Protein AF-0000000072268703 (afdb_homodimer)

Organism: Cereibacter sphaeroides (strain ATCC 17023 / DSM 158 / JCM 6121 / CCUG 31486 / LMG 2827 / NBRC 12203 / NCIMB 8253 / ATH 2.4.1.) (NCBI:txid272943)

Nearest PDB structures (foldseek):
  3l4g-assembly1_C  TM=5.797E-01  e=1.994E+00  Homo sapiens
  3urh-assembly1_A  TM=3.020E-01  e=1.133E+00  Sinorhizobium meliloti 1021
  7vww-assembly3_E  TM=4.460E-01  e=9.007E+00  Dioscoreophyllum cumminsii
  5ja8-assembly2_C  TM=3.465E-01  e=6.579E+00  Vibrio cholerae O1 biovar El Tor str. N16961
  1dxl-assembly2_D  TM=2.538E-01  e=2.261E+00  Pisum sativum

InterPro domains:
  IPR036648 Nitrile hydratase alpha /Thiocyanate hydrolase gamma superfamily [SSF56209] (48-107)

Sequence (262 aa):
MRLNLPQVLAPLARRLPAGPRPVREGDDADAFDLVRTETRLKNRAQVERYLPDILGRALARIWIDPIFRDRFAADPVATLAAYDVFLPETITIAFEIEGHARPRLVVYEQKGPLRPKQRMLYLQLVMKAGKMRLNLPQVLAPLARRLPAGPRPVREGDDADAFDLVRTETRLKNRAQVERYLPDILGRALARIWIDPIFRDRFAADPVATLAAYDVFLPETITIAFEIEGHARPRLVVYEQKGPLRPKQRMLYLQLVMKAGK

Solvent-accessible surface area (backbone atoms only — not comparable to full-atom values): 15444 Å² total; per-residue (Å²): 133,82,78,75,71,75,79,74,75,70,74,74,73,71,73,68,71,76,64,76,71,76,77,70,78,67,99,65,67,57,52,70,45,56,50,96,57,81,39,77,35,76,46,69,67,48,40,69,68,50,41,59,63,36,50,49,36,47,50,26,44,36,71,33,20,66,69,58,31,53,48,34,60,75,35,40,62,62,44,35,41,76,52,37,35,38,70,37,90,40,54,47,58,44,72,41,65,62,86,90,46,71,56,33,40,38,32,31,38,28,92,41,94,88,43,72,76,38,79,58,34,34,42,30,69,41,83,44,73,47,110,135,83,80,74,72,79,78,75,76,70,76,75,75,72,74,70,73,77,68,76,72,74,77,66,75,60,97,66,61,56,52,70,44,58,51,94,55,81,38,75,34,76,47,70,70,48,40,70,67,49,42,59,64,35,50,48,38,47,51,24,44,37,71,32,20,65,67,57,31,53,48,35,61,74,36,39,63,63,44,37,42,76,52,38,35,40,69,36,92,41,52,49,58,45,72,43,66,62,85,92,46,70,56,31,38,37,34,31,38,29,92,41,94,89,44,71,77,37,77,58,34,33,41,31,69,41,82,45,71,47,111

pLDDT: mean 81.34, std 24.26, range [30.25, 98.69]

Structure (mmCIF, N/CA/C/O backbone):
data_AF-0000000072268703-model_v1
#
loop_
_entity.id
_entity.type
_entity.pdbx_description
1 polymer 'Uncharacterized protein'
#
loop_
_atom_site.group_PDB
_atom_site.id
_atom_site.type_symbol
_atom_site.label_atom_id
_atom_site.label_alt_id
_atom_site.label_comp_id
_atom_site.label_asym_id
_atom_site.label_entity_id
_atom_site.label_seq_id
_atom_site.pdbx_PDB_ins_code
_atom_site.Cartn_x
_atom_site.Cartn_y
_atom_site.Cartn_z
_atom_site.occupancy
_atom_site.B_iso_or_equiv
_atom_site.auth_seq_id
_atom_site.auth_comp_id
_atom_site.auth_asym_id
_atom_site.auth_atom_id
_atom_site.pdbx_PDB_model_num
ATOM 1 N N . MET A 1 1 ? 50.531 42.156 26.375 1 31.83 1 MET A N 1
ATOM 2 C CA . MET A 1 1 ? 50.219 42.406 24.969 1 31.83 1 MET A CA 1
ATOM 3 C C . MET A 1 1 ? 49.188 41.406 24.453 1 31.83 1 MET A C 1
ATOM 5 O O . MET A 1 1 ? 49.438 40.188 24.438 1 31.83 1 MET A O 1
ATOM 9 N N . ARG A 1 2 ? 47.938 41.688 24.797 1 41.38 2 ARG A N 1
ATOM 10 C CA . ARG A 1 2 ? 46.719 40.969 24.516 1 41.38 2 ARG A CA 1
ATOM 11 C C . ARG A 1 2 ? 46.531 40.75 23.016 1 41.38 2 ARG A C 1
ATOM 13 O O . ARG A 1 2 ? 46.438 41.719 22.266 1 41.38 2 ARG A O 1
ATOM 20 N N . LEU A 1 3 ? 47.062 39.625 22.484 1 35.31 3 LEU A N 1
ATOM 21 C CA . LEU A 1 3 ? 46.938 39.25 21.078 1 35.31 3 LEU A CA 1
ATOM 22 C C . LEU A 1 3 ? 45.5 39.188 20.672 1 35.31 3 LEU A C 1
ATOM 24 O O . LEU A 1 3 ? 44.719 38.438 21.266 1 35.31 3 LEU A O 1
ATOM 28 N N . ASN A 1 4 ? 44.969 40.312 20.234 1 33.94 4 ASN A N 1
ATOM 29 C CA . ASN A 1 4 ? 43.656 40.406 19.578 1 33.94 4 ASN A CA 1
ATOM 30 C C . ASN A 1 4 ? 43.562 39.469 18.391 1 33.94 4 ASN A C 1
ATOM 32 O O . ASN A 1 4 ? 44.219 39.656 17.375 1 33.94 4 ASN A O 1
ATOM 36 N N . LEU A 1 5 ? 43.438 38.219 18.656 1 38.44 5 LEU A N 1
ATOM 37 C CA . LEU A 1 5 ? 43.281 37.281 17.531 1 38.44 5 LEU A CA 1
ATOM 38 C C . LEU A 1 5 ? 42.094 37.688 16.672 1 38.44 5 LEU A C 1
ATOM 40 O O . LEU A 1 5 ? 40.969 37.906 17.172 1 38.44 5 LEU A O 1
ATOM 44 N N . PRO A 1 6 ? 42.438 38.344 15.5 1 36.47 6 PRO A N 1
ATOM 45 C CA . PRO A 1 6 ? 41.344 38.719 14.602 1 36.47 6 PRO A CA 1
ATOM 46 C C . PRO A 1 6 ? 40.406 37.594 14.289 1 36.47 6 PRO A C 1
ATOM 48 O O . PRO A 1 6 ? 40.812 36.406 14.281 1 36.47 6 PRO A O 1
ATOM 51 N N . GLN A 1 7 ? 39.125 37.688 14.789 1 39.47 7 GLN A N 1
ATOM 52 C CA . GLN A 1 7 ? 38.031 36.812 14.469 1 39.47 7 GLN A CA 1
ATOM 53 C C . GLN A 1 7 ? 37.875 36.625 12.953 1 39.47 7 GLN A C 1
ATOM 55 O O . GLN A 1 7 ? 37.594 37.594 12.242 1 39.47 7 GLN A O 1
ATOM 60 N N . VAL A 1 8 ? 38.812 35.906 12.336 1 35.75 8 VAL A N 1
ATOM 61 C CA . VAL A 1 8 ? 38.656 35.594 10.914 1 35.75 8 VAL A CA 1
ATOM 62 C C . VAL A 1 8 ? 37.25 35.156 10.625 1 35.75 8 VAL A C 1
ATOM 64 O O . VAL A 1 8 ? 36.781 34.156 11.18 1 35.75 8 VAL A O 1
ATOM 67 N N . LEU A 1 9 ? 36.375 36.125 10.273 1 35.69 9 LEU A N 1
ATOM 68 C CA . LEU A 1 9 ? 35 35.875 9.773 1 35.69 9 LEU A CA 1
ATOM 69 C C . LEU A 1 9 ? 35.031 34.812 8.695 1 35.69 9 LEU A C 1
ATOM 71 O O . LEU A 1 9 ? 35.688 34.938 7.664 1 35.69 9 LEU A O 1
ATOM 75 N N . ALA A 1 10 ? 35 33.562 9.102 1 37.41 10 ALA A N 1
ATOM 76 C CA . ALA A 1 10 ? 34.844 32.469 8.148 1 37.41 10 ALA A CA 1
ATOM 77 C C . ALA A 1 10 ? 33.75 32.812 7.113 1 37.41 10 ALA A C 1
ATOM 79 O O . ALA A 1 10 ? 32.688 33.312 7.461 1 37.41 10 ALA A O 1
ATOM 80 N N . PRO A 1 11 ? 34.25 33.125 5.855 1 33.81 11 PRO A N 1
ATOM 81 C CA . PRO A 1 11 ? 33.25 33.406 4.812 1 33.81 11 PRO A CA 1
ATOM 82 C C . PRO A 1 11 ? 32.094 32.406 4.797 1 33.81 11 PRO A C 1
ATOM 84 O O . PRO A 1 11 ? 32.281 31.25 5.176 1 33.81 11 PRO A O 1
ATOM 87 N N . LEU A 1 12 ? 30.906 32.875 5.121 1 33.31 12 LEU A N 1
ATOM 88 C CA . LEU A 1 12 ? 29.703 32.094 4.926 1 33.31 12 LEU A CA 1
ATOM 89 C C . LEU A 1 12 ? 29.75 31.312 3.605 1 33.31 12 LEU A C 1
ATOM 91 O O . LEU A 1 12 ? 29.922 31.922 2.541 1 33.31 12 LEU A O 1
ATOM 95 N N . ALA A 1 13 ? 30.344 30.156 3.639 1 34.88 13 ALA A N 1
ATOM 96 C CA . ALA A 1 13 ? 30.203 29.312 2.449 1 34.88 13 ALA A CA 1
ATOM 97 C C . ALA A 1 13 ? 28.859 29.562 1.768 1 34.88 13 ALA A C 1
ATOM 99 O O . ALA A 1 13 ? 27.812 29.469 2.406 1 34.88 13 ALA A O 1
ATOM 100 N N . ARG A 1 14 ? 28.875 30.438 0.767 1 32.75 14 ARG A N 1
ATOM 101 C CA . ARG A 1 14 ? 27.703 30.562 -0.102 1 32.75 14 ARG A CA 1
ATOM 102 C C . ARG A 1 14 ? 27.078 29.188 -0.365 1 32.75 14 ARG A C 1
ATOM 104 O O . ARG A 1 14 ? 27.734 28.297 -0.905 1 32.75 14 ARG A O 1
ATOM 111 N N . ARG A 1 15 ? 26.172 28.797 0.489 1 34.38 15 ARG A N 1
ATOM 112 C CA . ARG A 1 15 ? 25.391 27.625 0.118 1 34.38 15 ARG A CA 1
ATOM 113 C C . ARG A 1 15 ? 25.047 27.641 -1.369 1 34.38 15 ARG A C 1
ATOM 115 O O . ARG A 1 15 ? 24.438 28.594 -1.859 1 34.38 15 ARG A O 1
ATOM 122 N N . LEU A 1 16 ? 25.938 27.094 -2.162 1 33.19 16 LEU A N 1
ATOM 123 C CA . LEU A 1 16 ? 25.594 26.922 -3.57 1 33.19 16 LEU A CA 1
ATOM 124 C C . LEU A 1 16 ? 24.125 26.531 -3.725 1 33.19 16 LEU A C 1
ATOM 126 O O . LEU A 1 16 ? 23.594 25.766 -2.904 1 33.19 16 LEU A O 1
ATOM 130 N N . PRO A 1 17 ? 23.359 27.281 -4.418 1 32.34 17 PRO A N 1
ATOM 131 C CA . PRO A 1 17 ? 21.953 26.906 -4.672 1 32.34 17 PRO A CA 1
ATOM 132 C C . PRO A 1 17 ? 21.812 25.453 -5.082 1 32.34 17 PRO A C 1
ATOM 134 O O . PRO A 1 17 ? 22.734 24.859 -5.652 1 32.34 17 PRO A O 1
ATOM 137 N N . ALA A 1 18 ? 21.188 24.75 -4.266 1 36.5 18 ALA A N 1
ATOM 138 C CA . ALA A 1 18 ? 20.844 23.391 -4.676 1 36.5 18 ALA A CA 1
ATOM 139 C C . ALA A 1 18 ? 20.484 23.344 -6.16 1 36.5 18 ALA A C 1
ATOM 141 O O . ALA A 1 18 ? 19.734 24.203 -6.652 1 36.5 18 ALA A O 1
ATOM 142 N N . GLY A 1 19 ? 21.344 23.016 -6.984 1 32.34 19 GLY A N 1
ATOM 143 C CA . GLY A 1 19 ? 21.078 22.891 -8.406 1 32.34 19 GLY A CA 1
ATOM 144 C C . GLY A 1 19 ? 19.719 22.266 -8.703 1 32.34 19 GLY A C 1
ATOM 145 O O . GLY A 1 19 ? 19.094 21.656 -7.828 1 32.34 19 GLY A O 1
ATOM 146 N N . PRO A 1 20 ? 19.047 22.891 -9.711 1 30.25 20 PRO A N 1
ATOM 147 C CA . PRO A 1 20 ? 17.734 22.328 -10.039 1 30.25 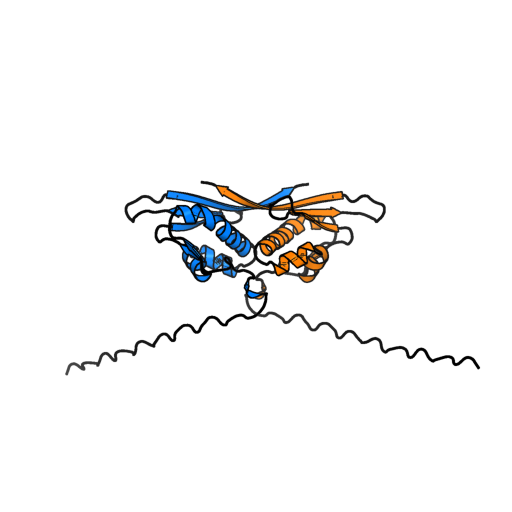20 PRO A CA 1
ATOM 148 C C . PRO A 1 20 ? 17.734 20.797 -10.047 1 30.25 20 PRO A C 1
ATOM 150 O O . PRO A 1 20 ? 18.781 20.188 -10.312 1 30.25 20 PRO A O 1
ATOM 153 N N . ARG A 1 21 ? 16.953 20.25 -9.164 1 36.28 21 ARG A N 1
ATOM 154 C CA . ARG A 1 21 ? 16.812 18.797 -9.25 1 36.28 21 ARG A CA 1
ATOM 155 C C . ARG A 1 21 ? 16.875 18.328 -10.695 1 36.28 21 ARG A C 1
ATOM 157 O O . ARG A 1 21 ? 16.375 19 -11.594 1 36.28 21 ARG A O 1
ATOM 164 N N . PRO A 1 22 ? 17.859 17.609 -11.102 1 32.44 22 PRO A N 1
ATOM 165 C CA . PRO A 1 22 ? 17.844 17.188 -12.508 1 32.44 22 PRO A CA 1
ATOM 166 C C . PRO A 1 22 ? 16.438 16.938 -13.031 1 32.44 22 PRO A C 1
ATOM 168 O O . PRO A 1 22 ? 15.562 16.5 -12.273 1 32.44 22 PRO A O 1
ATOM 171 N N . VAL A 1 23 ? 16.031 17.625 -14.055 1 32.91 23 VAL A N 1
ATOM 172 C CA . VAL A 1 23 ? 14.852 17.328 -14.859 1 32.91 23 VAL A CA 1
ATOM 173 C C . VAL A 1 23 ? 14.773 15.82 -15.109 1 32.91 23 VAL A C 1
ATOM 175 O O . VAL A 1 23 ? 15.633 15.25 -15.781 1 32.91 23 VAL A O 1
ATOM 178 N N . ARG A 1 24 ? 14.672 14.953 -14.203 1 36.88 24 ARG A N 1
ATOM 179 C CA . ARG A 1 24 ? 14.414 13.594 -14.656 1 36.88 24 ARG A CA 1
ATOM 180 C C . ARG A 1 24 ? 13.508 13.586 -15.883 1 36.88 24 ARG A C 1
ATOM 182 O O . ARG A 1 24 ? 12.383 14.086 -15.828 1 36.88 24 ARG A O 1
ATOM 189 N N . GLU A 1 25 ? 13.914 13.539 -16.984 1 36.5 25 GLU A N 1
ATOM 190 C CA . GLU A 1 25 ? 13.234 13.469 -18.281 1 36.5 25 GLU A CA 1
ATOM 191 C C . GLU A 1 25 ? 11.883 12.766 -18.156 1 36.5 25 GLU A C 1
ATOM 193 O O . GLU A 1 25 ? 10.867 13.273 -18.625 1 36.5 25 GLU A O 1
ATOM 198 N N . GLY A 1 26 ? 11.875 11.273 -18.703 1 37.12 26 GLY A N 1
ATOM 199 C CA . GLY A 1 26 ? 10.867 10.414 -19.297 1 37.12 26 GLY A CA 1
ATOM 200 C C . GLY A 1 26 ? 9.711 10.109 -18.375 1 37.12 26 GLY A C 1
ATOM 201 O O . GLY A 1 26 ? 9.773 10.406 -17.172 1 37.12 26 GLY A O 1
ATOM 202 N N . ASP A 1 27 ? 8.539 9.352 -18.797 1 42.72 27 ASP A N 1
ATOM 203 C CA . ASP A 1 27 ? 7.293 8.742 -18.344 1 42.72 27 ASP A CA 1
ATOM 204 C C . ASP A 1 27 ? 7.438 8.141 -16.953 1 42.72 27 ASP A C 1
ATOM 206 O O . ASP A 1 27 ? 6.461 7.676 -16.375 1 42.72 27 ASP A O 1
ATOM 210 N N . ASP A 1 28 ? 8.648 7.906 -16.391 1 45.97 28 ASP A N 1
ATOM 211 C CA . ASP A 1 28 ? 9.062 7.262 -15.141 1 45.97 28 ASP A CA 1
ATOM 212 C C . ASP A 1 28 ? 8.961 8.227 -13.961 1 45.97 28 ASP A C 1
ATOM 214 O O . ASP A 1 28 ? 9.258 7.863 -12.828 1 45.97 28 ASP A O 1
ATOM 218 N N . ALA A 1 29 ? 8.938 9.477 -14.164 1 51.62 29 ALA A N 1
ATOM 219 C CA . ALA A 1 29 ? 9.117 10.57 -13.211 1 51.62 29 ALA A CA 1
ATOM 220 C C . ALA A 1 29 ? 8.078 10.5 -12.094 1 51.62 29 ALA A C 1
ATOM 222 O O . ALA A 1 29 ? 8.336 10.938 -10.969 1 51.62 29 ALA A O 1
ATOM 223 N N . ASP A 1 30 ? 7.109 9.781 -12.32 1 61.81 30 ASP A N 1
ATOM 224 C CA . ASP A 1 30 ? 5.977 9.82 -11.398 1 61.81 30 ASP A CA 1
ATOM 225 C C . ASP A 1 30 ? 5.992 8.617 -10.453 1 61.81 30 ASP A C 1
ATOM 227 O O . ASP A 1 30 ? 5.273 8.602 -9.453 1 61.81 30 ASP A O 1
ATOM 231 N N . ALA A 1 31 ? 6.977 7.828 -10.789 1 68.5 31 ALA A N 1
ATOM 232 C CA . ALA A 1 31 ? 6.945 6.633 -9.953 1 68.5 31 ALA A CA 1
ATOM 233 C C . ALA A 1 31 ? 7.438 6.938 -8.539 1 68.5 31 ALA A C 1
ATOM 235 O O . ALA A 1 31 ? 8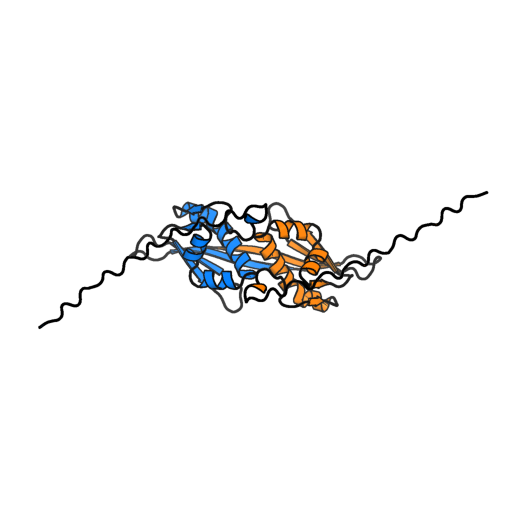.445 7.625 -8.359 1 68.5 31 ALA A O 1
ATOM 236 N N . PHE A 1 32 ? 6.586 6.723 -7.625 1 78.25 32 PHE A N 1
ATOM 237 C CA . PHE A 1 32 ? 6.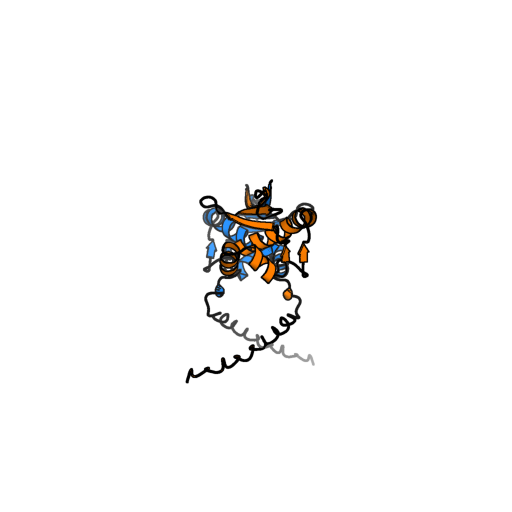898 6.707 -6.203 1 78.25 32 PHE A CA 1
ATOM 238 C C . PHE A 1 32 ? 6.773 8.102 -5.602 1 78.25 32 PHE A C 1
ATOM 240 O O . PHE A 1 32 ? 7.211 8.344 -4.477 1 78.25 32 PHE A O 1
ATOM 247 N N . ASP A 1 33 ? 6.258 9 -6.52 1 88.62 33 ASP A N 1
ATOM 248 C CA . ASP A 1 33 ? 5.902 10.305 -5.969 1 88.62 33 ASP A CA 1
ATOM 249 C C . ASP A 1 33 ? 4.617 10.227 -5.152 1 88.62 33 ASP A C 1
ATOM 251 O O . ASP A 1 33 ? 3.756 9.391 -5.418 1 88.62 33 ASP A O 1
ATOM 255 N N . LEU A 1 34 ? 4.586 11.148 -4.152 1 94.56 34 LEU A N 1
ATOM 256 C CA . LEU A 1 34 ? 3.361 11.18 -3.359 1 94.56 34 LEU A CA 1
ATOM 257 C C . LEU A 1 34 ? 2.305 12.055 -4.023 1 94.56 34 LEU A C 1
ATOM 259 O O . LEU A 1 34 ? 1.109 11.891 -3.77 1 94.56 34 LEU A O 1
ATOM 263 N N . VAL A 1 35 ? 2.797 13.023 -4.824 1 94.44 35 VAL A N 1
ATOM 264 C CA . VAL A 1 35 ? 1.924 13.922 -5.574 1 94.44 35 VAL A CA 1
ATOM 265 C C . VAL A 1 35 ? 2.512 14.172 -6.961 1 94.44 35 VAL A C 1
ATOM 267 O O . VAL A 1 35 ? 3.721 14.039 -7.164 1 94.44 35 VAL A O 1
ATOM 270 N N . ARG A 1 36 ? 1.656 14.5 -7.855 1 89.81 36 ARG A N 1
ATOM 271 C CA . ARG A 1 36 ? 2.094 14.805 -9.211 1 89.81 36 ARG A CA 1
ATOM 272 C C . ARG A 1 36 ? 2.641 16.219 -9.312 1 89.81 36 ARG A C 1
ATOM 274 O O . ARG A 1 36 ? 3.535 16.5 -10.117 1 89.81 36 ARG A O 1
ATOM 281 N N . THR A 1 37 ? 2.053 17.094 -8.539 1 92.88 37 THR A N 1
ATOM 282 C CA . THR A 1 37 ? 2.467 18.5 -8.484 1 92.88 37 THR A CA 1
ATOM 283 C C . THR A 1 37 ? 2.578 18.969 -7.043 1 92.88 37 THR A C 1
ATOM 285 O O . THR A 1 37 ? 1.946 18.406 -6.145 1 92.88 37 THR A O 1
ATOM 288 N N . GLU A 1 38 ? 3.48 20 -7.004 1 95.75 38 GLU A N 1
ATOM 289 C CA . GLU A 1 38 ? 3.602 20.578 -5.668 1 95.75 38 GLU A CA 1
ATOM 290 C C . GLU A 1 38 ? 2.23 20.875 -5.074 1 95.75 38 GLU A C 1
ATOM 292 O O . GLU A 1 38 ? 1.382 21.484 -5.734 1 95.75 38 GLU A O 1
ATOM 297 N N . THR A 1 39 ? 2.057 20.469 -3.805 1 97.62 39 THR A N 1
ATOM 298 C CA . THR A 1 39 ? 0.773 20.625 -3.127 1 97.62 39 THR A CA 1
ATOM 299 C C . THR A 1 39 ? 0.947 21.344 -1.798 1 97.62 39 THR A C 1
ATOM 301 O O . THR A 1 39 ? 1.688 20.891 -0.925 1 97.62 39 THR A O 1
ATOM 304 N N . ARG A 1 40 ? 0.38 22.469 -1.723 1 98.44 40 ARG A N 1
ATOM 305 C CA . ARG A 1 40 ? 0.372 23.234 -0.486 1 98.44 40 ARG A CA 1
ATOM 306 C C . ARG A 1 40 ? -1.029 23.297 0.113 1 98.44 40 ARG A C 1
ATOM 308 O O . ARG A 1 40 ? -1.924 23.938 -0.451 1 98.44 40 ARG A O 1
ATOM 315 N N . LEU A 1 41 ? -1.17 22.609 1.252 1 98.25 41 LEU A N 1
ATOM 316 C CA . LEU A 1 41 ? -2.441 22.656 1.964 1 98.25 41 LEU A CA 1
ATOM 317 C C . LEU A 1 41 ? -2.467 23.828 2.953 1 98.25 41 LEU A C 1
ATOM 319 O O . LEU A 1 41 ? -1.584 23.938 3.807 1 98.25 41 LEU A O 1
ATOM 323 N N . LYS A 1 42 ? -3.459 24.594 2.889 1 97.12 42 LYS A N 1
ATOM 324 C CA . LYS A 1 42 ? -3.402 25.875 3.562 1 97.12 42 LYS A CA 1
ATOM 325 C C . LYS A 1 42 ? -4.242 25.875 4.836 1 97.12 42 LYS A C 1
ATOM 327 O O . LYS A 1 42 ? -4.086 26.75 5.695 1 97.12 42 LYS A O 1
ATOM 332 N N . ASN A 1 43 ? -5.203 25.016 4.879 1 95.69 43 ASN A N 1
ATOM 333 C CA . ASN A 1 43 ? -6.094 25.031 6.035 1 95.69 43 ASN A CA 1
ATOM 334 C C . ASN A 1 43 ? -6.613 23.641 6.359 1 95.69 43 ASN A C 1
ATOM 336 O O . ASN A 1 43 ? -6.344 22.688 5.625 1 95.69 43 ASN A O 1
ATOM 340 N N . ARG A 1 44 ? -7.395 23.547 7.414 1 95.56 44 ARG A N 1
ATOM 341 C CA . ARG A 1 44 ? -7.918 22.281 7.934 1 95.56 44 ARG A CA 1
ATOM 342 C C . ARG A 1 44 ? -8.789 21.594 6.895 1 95.56 44 ARG A C 1
ATOM 344 O O . ARG A 1 44 ? -8.703 20.375 6.723 1 95.56 44 ARG A O 1
ATOM 351 N N . ALA A 1 45 ? -9.578 22.344 6.25 1 96.56 45 ALA A N 1
ATOM 352 C CA . ALA A 1 45 ? -10.508 21.766 5.273 1 96.56 45 ALA A CA 1
ATOM 353 C C . ALA A 1 45 ? -9.75 21.094 4.133 1 96.56 45 ALA A C 1
ATOM 355 O O . ALA A 1 45 ? -10.109 20 3.705 1 96.56 45 ALA A O 1
ATOM 356 N N . GLN A 1 46 ? -8.734 21.703 3.641 1 97.62 46 GLN A N 1
ATOM 357 C CA . GLN A 1 46 ? -7.922 21.125 2.58 1 97.62 46 GLN A CA 1
ATOM 358 C C . GLN A 1 46 ? -7.188 19.875 3.072 1 97.62 46 GLN A C 1
ATOM 360 O O . GLN A 1 46 ? -7.055 18.891 2.336 1 97.62 46 GLN A O 1
ATOM 365 N N . VAL A 1 47 ? -6.738 19.938 4.262 1 97.56 47 VAL A N 1
ATOM 366 C CA . VAL A 1 47 ? -6.051 18.797 4.863 1 97.56 47 VAL A CA 1
ATOM 367 C C . VAL A 1 47 ? -6.996 17.594 4.926 1 97.56 47 VAL A C 1
ATOM 369 O O . VAL A 1 47 ? -6.648 16.5 4.488 1 97.56 47 VAL A O 1
ATOM 372 N N . GLU A 1 48 ? -8.156 17.828 5.375 1 96.44 48 GLU A N 1
ATOM 373 C CA . GLU A 1 48 ? -9.141 16.75 5.5 1 96.44 48 GLU A CA 1
ATOM 374 C C . GLU A 1 48 ? -9.523 16.203 4.133 1 96.44 48 GLU A C 1
ATOM 376 O O . GLU A 1 48 ? -9.781 15 3.996 1 96.44 48 GLU A O 1
ATOM 381 N N . ARG A 1 49 ? -9.453 17.016 3.219 1 95.25 49 ARG A N 1
ATOM 382 C CA . ARG A 1 49 ? -9.922 16.625 1.891 1 95.25 49 ARG A CA 1
ATOM 383 C C . ARG A 1 49 ? -8.828 15.891 1.124 1 95.25 49 ARG A C 1
ATOM 385 O O . ARG A 1 49 ? -9.094 14.875 0.481 1 95.25 49 ARG A O 1
ATOM 392 N N . TYR A 1 50 ? -7.609 16.297 1.194 1 96.25 50 TYR A N 1
ATOM 393 C CA . TYR A 1 50 ? -6.609 15.852 0.236 1 96.25 50 TYR A CA 1
ATOM 394 C C . TYR A 1 50 ? -5.551 14.992 0.918 1 96.25 50 TYR A C 1
ATOM 396 O O . TYR A 1 50 ? -4.926 14.141 0.281 1 96.25 50 TYR A O 1
ATOM 404 N N . LEU A 1 51 ? -5.336 15.172 2.176 1 97.12 51 LEU A N 1
ATOM 405 C CA . LEU A 1 51 ? -4.211 14.539 2.854 1 97.12 51 LEU A CA 1
ATOM 406 C C . LEU A 1 51 ? -4.41 13.031 2.947 1 97.12 51 LEU A C 1
ATOM 408 O O . LEU A 1 51 ? -3.447 12.266 2.865 1 97.12 51 LEU A O 1
ATOM 412 N N . PRO A 1 52 ? -5.641 12.609 3.084 1 95.94 52 PRO A N 1
ATOM 413 C CA . PRO A 1 52 ? -5.812 11.156 3.186 1 95.94 52 PRO A CA 1
ATOM 414 C C . PRO A 1 52 ? -5.262 10.414 1.974 1 95.94 52 PRO A C 1
ATOM 416 O O . PRO A 1 52 ? -4.566 9.406 2.129 1 95.94 52 PRO A O 1
ATOM 419 N N . ASP A 1 53 ? -5.512 10.867 0.793 1 93.56 53 ASP A N 1
ATOM 420 C CA . ASP A 1 53 ? -4.996 10.211 -0.407 1 93.56 53 ASP A CA 1
ATOM 421 C C . ASP A 1 53 ? -3.473 10.273 -0.458 1 93.56 53 ASP A C 1
ATOM 423 O O . ASP A 1 53 ? -2.818 9.297 -0.833 1 93.56 53 ASP A O 1
ATOM 427 N N . ILE A 1 54 ? -2.969 11.328 -0.076 1 96.5 54 ILE A N 1
ATOM 428 C CA . ILE A 1 54 ? -1.522 11.516 -0.076 1 96.5 54 ILE A CA 1
ATOM 429 C C . ILE A 1 54 ? -0.878 10.594 0.954 1 96.5 54 ILE A C 1
ATOM 431 O O . ILE A 1 54 ? 0.109 9.914 0.657 1 96.5 54 ILE A O 1
ATOM 435 N N . LEU A 1 55 ? -1.476 10.578 2.115 1 97.19 55 LEU A N 1
ATOM 436 C CA . LEU A 1 55 ? -0.939 9.719 3.164 1 97.19 55 LEU A CA 1
ATOM 437 C C . LEU A 1 55 ? -1.127 8.242 2.811 1 97.19 55 LEU A C 1
ATOM 439 O O . LEU A 1 55 ? -0.313 7.402 3.191 1 97.19 55 LEU A O 1
ATOM 443 N N . GLY A 1 56 ? -2.166 7.973 2.088 1 95.12 56 GLY A N 1
ATOM 444 C CA . GLY A 1 56 ? -2.314 6.625 1.563 1 95.12 56 GLY A CA 1
ATOM 445 C C . GLY A 1 56 ? -1.148 6.188 0.697 1 95.12 56 GLY A C 1
ATOM 446 O O . GLY A 1 56 ? -0.645 5.074 0.84 1 95.12 56 GLY A O 1
ATOM 447 N N . ARG A 1 57 ? -0.757 7.059 -0.146 1 95.56 57 ARG A N 1
ATOM 448 C CA . ARG A 1 57 ? 0.403 6.777 -0.985 1 95.56 57 ARG A CA 1
ATOM 449 C C . ARG A 1 57 ? 1.668 6.641 -0.144 1 95.56 57 ARG A C 1
ATOM 451 O O . ARG A 1 57 ? 2.5 5.766 -0.402 1 95.56 57 ARG A O 1
ATOM 458 N N . ALA A 1 58 ? 1.77 7.473 0.818 1 97.06 58 ALA A N 1
ATOM 459 C CA . ALA A 1 58 ? 2.916 7.379 1.719 1 97.06 58 ALA A CA 1
ATOM 460 C C . ALA A 1 58 ? 2.938 6.035 2.441 1 97.06 58 ALA A C 1
ATOM 462 O O . ALA A 1 58 ? 3.986 5.395 2.543 1 97.06 58 ALA A O 1
ATOM 463 N N . LEU A 1 59 ? 1.772 5.617 2.902 1 96.69 59 LEU A N 1
ATOM 464 C CA . LEU A 1 59 ? 1.679 4.348 3.613 1 96.69 59 LEU A CA 1
ATOM 465 C C . LEU A 1 59 ? 2 3.18 2.686 1 96.69 59 LEU A C 1
ATOM 467 O O . LEU A 1 59 ? 2.646 2.213 3.098 1 96.69 59 LEU A O 1
ATOM 471 N N . ALA A 1 60 ? 1.57 3.273 1.521 1 95.5 60 ALA A N 1
ATOM 472 C CA . ALA A 1 60 ? 1.926 2.256 0.536 1 95.5 60 ALA A CA 1
ATOM 473 C C . ALA A 1 60 ? 3.436 2.201 0.323 1 95.5 60 ALA A C 1
ATOM 475 O O . ALA A 1 60 ? 4.027 1.119 0.297 1 95.5 60 ALA A O 1
ATOM 476 N N . ARG A 1 61 ? 4.004 3.352 0.213 1 95.38 61 ARG A N 1
ATOM 477 C CA . ARG A 1 61 ? 5.445 3.4 -0.008 1 95.38 61 ARG A CA 1
ATOM 478 C C . ARG A 1 61 ? 6.203 2.869 1.204 1 95.38 61 ARG A C 1
ATOM 480 O O . ARG A 1 61 ? 7.223 2.195 1.058 1 95.38 61 ARG A O 1
ATOM 487 N N . ILE A 1 62 ? 5.719 3.164 2.309 1 94.75 62 ILE A N 1
ATOM 488 C CA . ILE A 1 62 ? 6.309 2.682 3.553 1 94.75 62 ILE A CA 1
ATOM 489 C C . ILE A 1 62 ? 6.383 1.157 3.533 1 94.75 62 ILE A C 1
ATOM 491 O O . ILE A 1 62 ? 7.34 0.571 4.047 1 94.75 62 ILE A O 1
ATOM 495 N N . TRP A 1 63 ? 5.414 0.579 3.002 1 92.19 63 TRP A N 1
ATOM 496 C CA . TRP A 1 63 ? 5.324 -0.877 2.963 1 92.19 63 TRP A CA 1
ATOM 497 C C . TRP A 1 63 ? 6.457 -1.47 2.131 1 92.19 63 TRP A C 1
ATOM 499 O O . TRP A 1 63 ? 6.945 -2.564 2.424 1 92.19 63 TRP A O 1
ATOM 509 N N . ILE A 1 64 ? 7.023 -0.741 1.203 1 91.19 64 ILE A N 1
ATOM 510 C CA . ILE A 1 64 ? 7.906 -1.393 0.244 1 91.19 64 ILE A CA 1
ATOM 511 C C . ILE A 1 64 ? 9.242 -0.646 0.18 1 91.19 64 ILE A C 1
ATOM 513 O O . ILE A 1 64 ? 10.141 -1.037 -0.564 1 91.19 64 ILE A O 1
ATOM 517 N N . ASP A 1 65 ? 9.398 0.332 0.934 1 92.88 65 ASP A N 1
ATOM 518 C CA . ASP A 1 65 ? 10.602 1.153 0.926 1 92.88 65 ASP A CA 1
ATOM 519 C C . ASP A 1 65 ? 11.078 1.439 2.348 1 92.88 65 ASP A C 1
ATOM 521 O O . ASP A 1 65 ? 10.672 2.428 2.959 1 92.88 65 ASP A O 1
ATOM 525 N N . PRO A 1 66 ? 12.008 0.642 2.803 1 91.88 66 PRO A N 1
ATOM 526 C CA . PRO A 1 66 ? 12.461 0.78 4.188 1 91.88 66 PRO A CA 1
ATOM 527 C C . PRO A 1 66 ? 13.117 2.131 4.465 1 91.88 66 PRO A C 1
ATOM 529 O O . PRO A 1 66 ? 13.016 2.658 5.574 1 91.88 66 PRO A O 1
ATOM 532 N N . ILE A 1 67 ? 13.773 2.645 3.516 1 92.06 67 ILE A N 1
ATOM 533 C CA . ILE A 1 67 ? 14.438 3.93 3.707 1 92.06 67 ILE A CA 1
ATOM 534 C C . ILE A 1 67 ? 13.391 5.027 3.887 1 92.06 67 ILE A C 1
ATOM 536 O O . ILE A 1 67 ? 13.5 5.848 4.805 1 92.06 67 ILE A O 1
ATOM 540 N N . PHE A 1 68 ? 12.43 5.02 2.996 1 94.88 68 PHE A N 1
ATOM 541 C CA . PHE A 1 68 ? 11.328 5.969 3.135 1 94.88 68 PHE A CA 1
ATOM 542 C C . PHE A 1 68 ? 10.609 5.777 4.465 1 94.88 68 PHE A C 1
ATOM 544 O O . PHE A 1 68 ? 10.258 6.75 5.133 1 94.88 68 PHE A O 1
ATOM 551 N N . ARG A 1 69 ? 10.375 4.559 4.836 1 95.62 69 ARG A N 1
ATOM 552 C CA . ARG A 1 69 ? 9.719 4.246 6.102 1 95.62 69 ARG A CA 1
ATOM 553 C C . ARG A 1 69 ? 10.438 4.906 7.273 1 95.62 69 ARG A C 1
ATOM 555 O O . ARG A 1 69 ? 9.812 5.551 8.117 1 95.62 69 ARG A O 1
ATOM 562 N N . ASP A 1 70 ? 11.703 4.758 7.285 1 95.88 70 ASP A N 1
ATOM 563 C CA . ASP A 1 70 ? 12.492 5.289 8.398 1 95.88 70 ASP A CA 1
ATOM 564 C C . ASP A 1 70 ? 12.445 6.812 8.422 1 95.88 70 ASP A C 1
ATOM 566 O O . ASP A 1 70 ? 12.297 7.418 9.484 1 95.88 70 ASP A O 1
ATOM 570 N N . ARG A 1 71 ? 12.547 7.391 7.258 1 97.06 71 ARG A N 1
ATOM 571 C CA . ARG A 1 71 ? 12.477 8.844 7.164 1 97.06 71 ARG A CA 1
ATOM 572 C C . ARG A 1 71 ? 11.117 9.359 7.625 1 97.06 71 ARG A C 1
ATOM 574 O O . ARG A 1 71 ? 11.039 10.336 8.375 1 97.06 71 ARG A O 1
ATOM 581 N N . PHE A 1 72 ? 10.141 8.688 7.195 1 97.88 72 PHE A N 1
ATOM 582 C CA . PHE A 1 72 ? 8.781 9.117 7.516 1 97.88 72 PHE A CA 1
ATOM 583 C C . PHE A 1 72 ? 8.5 8.938 9 1 97.88 72 PHE A C 1
ATOM 585 O O . PHE A 1 72 ? 7.871 9.805 9.625 1 97.88 72 PHE A O 1
ATOM 592 N N . ALA A 1 73 ? 8.945 7.891 9.547 1 97.5 73 ALA A N 1
ATOM 593 C CA . ALA A 1 73 ? 8.75 7.625 10.977 1 97.5 73 ALA A CA 1
ATOM 594 C C . ALA A 1 73 ? 9.438 8.688 11.828 1 97.5 73 ALA A C 1
ATOM 596 O O . ALA A 1 73 ? 8.906 9.094 12.867 1 97.5 73 ALA A O 1
ATOM 597 N N . ALA A 1 74 ? 10.492 9.18 11.398 1 97.69 74 ALA A N 1
ATOM 598 C CA . ALA A 1 74 ? 11.266 10.156 12.156 1 97.69 74 ALA A CA 1
ATOM 599 C C . ALA A 1 74 ? 10.609 11.531 12.109 1 97.69 74 ALA A C 1
ATOM 601 O O . ALA A 1 74 ? 10.57 12.242 13.117 1 97.69 74 ALA A O 1
ATOM 602 N N . ASP A 1 75 ? 10.148 11.859 10.914 1 98.31 75 ASP A N 1
ATOM 603 C CA . ASP A 1 75 ? 9.547 13.18 10.742 1 98.31 75 ASP A CA 1
ATOM 604 C C . ASP A 1 75 ? 8.602 13.211 9.547 1 98.31 75 ASP A C 1
ATOM 606 O O . ASP A 1 75 ? 8.992 13.609 8.453 1 98.31 75 ASP A O 1
ATOM 610 N N . PRO A 1 76 ? 7.371 12.875 9.82 1 98.62 76 PRO A N 1
ATOM 611 C CA . PRO A 1 76 ? 6.41 12.773 8.719 1 98.62 76 PRO A CA 1
ATOM 612 C C . PRO A 1 76 ? 6.223 14.094 7.977 1 98.62 76 PRO A C 1
ATOM 614 O O . PRO A 1 76 ? 6.18 14.117 6.742 1 98.62 76 PRO A O 1
ATOM 617 N N . VAL A 1 77 ? 6.16 15.203 8.695 1 98.5 77 VAL A N 1
ATOM 618 C CA . VAL A 1 77 ? 5.871 16.5 8.078 1 98.5 77 VAL A CA 1
ATOM 619 C C . VAL A 1 77 ? 7.043 16.922 7.191 1 98.5 77 VAL A C 1
ATOM 621 O O . VAL A 1 77 ? 6.848 17.312 6.043 1 98.5 77 VAL A O 1
ATOM 624 N N . ALA A 1 78 ? 8.211 16.797 7.656 1 98.38 78 ALA A N 1
ATOM 625 C C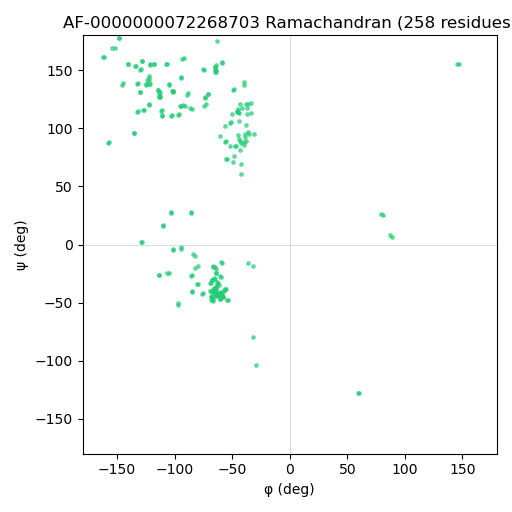A . ALA A 1 78 ? 9.391 17.141 6.871 1 98.38 78 ALA A CA 1
ATOM 626 C C . ALA A 1 78 ? 9.531 16.234 5.652 1 98.38 78 ALA A C 1
ATOM 628 O O . ALA A 1 78 ? 9.945 16.688 4.582 1 98.38 78 ALA A O 1
ATOM 629 N N . THR A 1 79 ? 9.195 14.953 5.848 1 98.25 79 THR A N 1
ATOM 630 C CA . THR A 1 79 ? 9.266 14.016 4.727 1 98.25 79 THR A CA 1
ATOM 631 C C . THR A 1 79 ? 8.258 14.398 3.645 1 98.25 79 THR A C 1
ATOM 633 O O . THR A 1 79 ? 8.578 14.375 2.455 1 98.25 79 THR A O 1
ATOM 636 N N . LEU A 1 80 ? 7.027 14.742 4.078 1 98.38 80 LEU A N 1
ATOM 637 C CA . LEU A 1 80 ? 6.043 15.195 3.107 1 98.38 80 LEU A CA 1
ATOM 638 C C . LEU A 1 80 ? 6.559 16.406 2.334 1 98.38 80 LEU A C 1
ATOM 640 O O . LEU A 1 80 ? 6.391 16.484 1.115 1 98.38 80 LEU A O 1
ATOM 644 N N . ALA A 1 81 ? 7.223 17.297 2.994 1 98.19 81 ALA A N 1
ATOM 645 C CA . ALA A 1 81 ? 7.762 18.484 2.342 1 98.19 81 ALA A CA 1
ATOM 646 C C . ALA A 1 81 ? 8.82 18.109 1.31 1 98.19 81 ALA A C 1
ATOM 648 O O . ALA A 1 81 ? 8.891 18.719 0.236 1 98.19 81 ALA A O 1
ATOM 649 N N . ALA A 1 82 ? 9.594 17.109 1.6 1 96.69 82 ALA A N 1
ATOM 650 C CA . ALA A 1 82 ? 10.617 16.641 0.675 1 96.69 82 ALA A CA 1
ATOM 651 C C . ALA A 1 82 ? 9.984 16.047 -0.585 1 96.69 82 ALA A C 1
ATOM 653 O O . ALA A 1 82 ? 10.656 15.898 -1.608 1 96.69 82 ALA A O 1
ATOM 654 N N . TYR A 1 83 ? 8.781 15.727 -0.467 1 95.88 83 TYR A N 1
ATOM 655 C CA . TYR A 1 83 ? 8.055 15.172 -1.609 1 95.88 83 TYR A CA 1
ATOM 656 C C . TYR A 1 83 ? 7.012 16.156 -2.121 1 95.88 83 TYR A C 1
ATOM 658 O O . TYR A 1 83 ? 6.008 15.758 -2.711 1 95.88 83 TYR A O 1
ATOM 666 N N . ASP A 1 84 ? 7.184 17.391 -1.698 1 96.81 84 ASP A N 1
ATOM 667 C CA . ASP A 1 84 ? 6.477 18.547 -2.273 1 96.81 84 ASP A CA 1
ATOM 668 C C . ASP A 1 84 ? 5.055 18.641 -1.723 1 96.81 84 ASP A C 1
ATOM 670 O O . ASP A 1 84 ? 4.145 19.094 -2.422 1 96.81 84 ASP A O 1
ATOM 674 N N . VAL A 1 85 ? 4.793 18.141 -0.563 1 98.38 85 VAL A N 1
ATOM 675 C CA . VAL A 1 85 ? 3.529 18.312 0.143 1 98.38 85 VAL A CA 1
ATOM 676 C C . VAL A 1 85 ? 3.74 19.188 1.378 1 98.38 85 VAL A C 1
ATOM 678 O O . VAL A 1 85 ? 4.41 18.781 2.328 1 98.38 85 VAL A O 1
ATOM 681 N N . PHE A 1 86 ? 3.137 20.312 1.358 1 98.69 86 PHE A N 1
ATOM 682 C CA . PHE A 1 86 ? 3.316 21.25 2.453 1 98.69 86 PHE A CA 1
ATOM 683 C C . PHE A 1 86 ? 2.023 21.422 3.242 1 98.69 86 PHE A C 1
ATOM 685 O O . PHE A 1 86 ? 0.964 21.672 2.662 1 98.69 86 PHE A O 1
ATOM 692 N N . LEU A 1 87 ? 2.209 21.312 4.539 1 98.62 87 LEU A N 1
ATOM 693 C CA . LEU A 1 87 ? 1.073 21.391 5.449 1 98.62 87 LEU A CA 1
ATOM 694 C C . LEU A 1 87 ? 1.08 22.703 6.215 1 98.62 87 LEU A C 1
ATOM 696 O O . LEU A 1 87 ? 2.135 23.312 6.391 1 98.62 87 LEU A O 1
ATOM 700 N N . PRO A 1 88 ? -0.109 23.094 6.645 1 97.94 88 PRO A N 1
ATOM 701 C CA . PRO A 1 88 ? -0.11 24.234 7.566 1 97.94 88 PRO A CA 1
ATOM 702 C C . PRO A 1 88 ? 0.708 23.969 8.828 1 97.94 88 PRO A C 1
ATOM 704 O O . PRO A 1 88 ? 0.819 22.812 9.266 1 97.94 88 PRO A O 1
ATOM 707 N N . GLU A 1 89 ? 1.15 25.094 9.445 1 96.12 89 GLU A N 1
ATOM 708 C CA . GLU A 1 89 ? 1.981 24.984 10.641 1 96.12 89 GLU A CA 1
ATOM 709 C C . GLU A 1 89 ? 1.21 24.344 11.789 1 96.12 89 GLU A C 1
ATOM 711 O O . GLU A 1 89 ? 1.811 23.797 12.719 1 96.12 89 GLU A O 1
ATOM 716 N N . THR A 1 90 ? -0.035 24.391 11.703 1 97.25 90 THR A N 1
ATOM 717 C CA . THR A 1 90 ? -0.875 23.906 12.797 1 97.25 90 THR A CA 1
ATOM 718 C C . THR A 1 90 ? -1.046 22.406 12.734 1 97.25 90 THR A C 1
ATOM 720 O O . THR A 1 90 ? -1.617 21.797 13.648 1 97.25 90 THR A O 1
ATOM 723 N N . ILE A 1 91 ?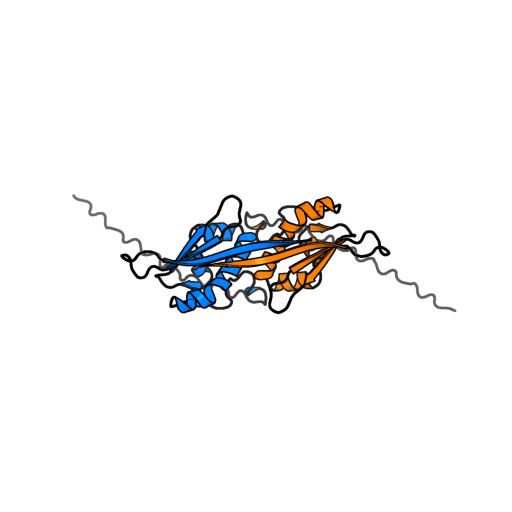 -0.623 21.75 11.664 1 98 91 ILE A N 1
ATOM 724 C CA . ILE A 1 91 ? -0.875 20.328 11.445 1 98 91 ILE A CA 1
ATOM 725 C C . ILE A 1 91 ? 0.376 19.531 11.789 1 98 91 ILE A C 1
ATOM 727 O O . ILE A 1 91 ? 1.485 19.891 11.391 1 98 91 ILE A O 1
ATOM 731 N N . THR A 1 92 ? 0.215 18.516 12.539 1 97.69 92 THR A N 1
ATOM 732 C CA . THR A 1 92 ? 1.263 17.531 12.812 1 97.69 92 THR A CA 1
ATOM 733 C C . THR A 1 92 ? 0.766 16.109 12.547 1 97.69 92 THR A C 1
ATOM 735 O O . THR A 1 92 ? -0.442 15.883 12.477 1 97.69 92 THR A O 1
ATOM 738 N N . ILE A 1 93 ? 1.667 15.211 12.328 1 98.44 93 ILE A N 1
ATOM 739 C CA . ILE A 1 93 ? 1.346 13.812 12.039 1 98.44 93 ILE A CA 1
ATOM 740 C C . ILE A 1 93 ? 2.174 12.898 12.938 1 98.44 93 ILE A C 1
ATOM 742 O O . ILE A 1 93 ? 3.389 13.07 13.055 1 98.44 93 ILE A O 1
ATOM 746 N N . ALA A 1 94 ? 1.487 11.992 13.531 1 97.75 94 ALA A N 1
ATOM 747 C CA . ALA A 1 94 ? 2.162 10.969 14.328 1 97.75 94 ALA A CA 1
ATOM 748 C C . ALA A 1 94 ? 2.197 9.633 13.602 1 97.75 94 ALA A C 1
ATOM 750 O O . ALA A 1 94 ? 1.223 9.242 12.953 1 97.75 94 ALA A O 1
ATOM 751 N N . PHE A 1 95 ? 3.305 9.016 13.688 1 97.56 95 PHE A N 1
ATOM 752 C CA . PHE A 1 95 ? 3.541 7.668 13.195 1 97.56 95 PHE A CA 1
ATOM 753 C C . PHE A 1 95 ? 3.396 6.648 14.32 1 97.56 95 PHE A C 1
ATOM 755 O O . PHE A 1 95 ? 4.238 6.586 15.219 1 97.56 95 PHE A O 1
ATOM 762 N N . GLU A 1 96 ? 2.328 5.844 14.188 1 96.06 96 GLU A N 1
ATOM 763 C CA . GLU A 1 96 ? 2.041 4.949 15.312 1 96.06 96 GLU A CA 1
ATOM 764 C C . GLU A 1 96 ? 2.045 3.49 14.867 1 96.06 96 GLU A C 1
ATOM 766 O O . GLU A 1 96 ? 1.492 3.152 13.82 1 96.06 96 GLU A O 1
ATOM 771 N N . ILE A 1 97 ? 2.654 2.664 15.719 1 91.06 97 ILE A N 1
ATOM 772 C CA . ILE A 1 97 ? 2.652 1.221 15.508 1 91.06 97 ILE A CA 1
ATOM 773 C C . ILE A 1 97 ? 2.035 0.523 16.719 1 91.06 97 ILE A C 1
ATOM 775 O O . ILE A 1 97 ? 2.494 0.705 17.844 1 91.06 97 ILE A O 1
ATOM 779 N N . GLU A 1 98 ? 1.032 -0.155 16.469 1 84.25 98 GLU A N 1
ATOM 780 C CA . GLU A 1 98 ? 0.397 -0.926 17.531 1 84.25 98 GLU A CA 1
ATOM 781 C C . GLU A 1 98 ? 0.762 -2.404 17.438 1 84.25 98 GLU A C 1
ATOM 783 O O . GLU A 1 98 ? 0.315 -3.102 16.531 1 84.25 98 GLU A O 1
ATOM 788 N N . GLY A 1 99 ? 1.549 -2.922 18.406 1 82.38 99 GLY A N 1
ATOM 789 C CA . GLY A 1 99 ? 1.964 -4.316 18.359 1 82.38 99 GLY A CA 1
ATOM 790 C C . GLY A 1 99 ? 2.742 -4.652 17.094 1 82.38 99 GLY A C 1
ATOM 791 O O . GLY A 1 99 ? 3.727 -3.986 16.766 1 82.38 99 GLY A O 1
ATOM 792 N N . HIS A 1 100 ? 2.252 -5.68 16.469 1 77.25 100 HIS A N 1
ATOM 793 C CA . HIS A 1 100 ? 2.924 -6.141 15.258 1 77.25 100 HIS A CA 1
ATOM 794 C C . HIS A 1 100 ? 2.166 -5.715 14 1 77.25 100 HIS A C 1
ATOM 796 O O . HIS A 1 100 ? 2.412 -6.238 12.914 1 77.25 100 HIS A O 1
ATOM 802 N N . ALA A 1 101 ? 1.467 -4.637 14.164 1 82.12 101 ALA A N 1
ATOM 803 C CA . ALA A 1 101 ? 0.652 -4.191 13.039 1 82.12 101 ALA A CA 1
ATOM 804 C C . ALA A 1 101 ? 1.418 -3.203 12.164 1 82.12 101 ALA A C 1
ATOM 806 O O . ALA A 1 101 ? 2.459 -2.68 12.57 1 82.12 101 ALA A O 1
ATOM 807 N N . ARG A 1 102 ? 0.898 -3.123 11 1 87.81 102 ARG A N 1
ATOM 808 C CA . ARG A 1 102 ? 1.409 -2.062 10.133 1 87.81 102 ARG A CA 1
ATOM 809 C C . ARG A 1 102 ? 1.087 -0.687 10.711 1 87.81 102 ARG A C 1
ATOM 811 O O . ARG A 1 102 ? 0.085 -0.519 11.406 1 87.81 102 ARG A O 1
ATOM 818 N N . PRO A 1 103 ? 1.932 0.246 10.414 1 94 103 PRO A N 1
ATOM 819 C CA . PRO A 1 103 ? 1.784 1.562 11.047 1 94 103 PRO A CA 1
ATOM 820 C C . PRO A 1 103 ? 0.493 2.268 10.641 1 94 103 PRO A C 1
ATOM 822 O O . PRO A 1 103 ? -0.025 2.033 9.539 1 94 103 PRO A O 1
ATOM 825 N N . ARG A 1 104 ? 0.024 3.104 11.5 1 95.25 104 ARG A N 1
ATOM 826 C CA . ARG A 1 104 ? -1.029 4.07 11.203 1 95.25 104 ARG A CA 1
ATOM 827 C C . ARG A 1 104 ? -0.524 5.5 11.375 1 95.25 104 ARG A C 1
ATOM 829 O O . ARG A 1 104 ? 0.423 5.742 12.125 1 95.25 104 ARG A O 1
ATOM 836 N N . LEU A 1 105 ? -1.137 6.355 10.711 1 97.81 105 LEU A N 1
ATOM 837 C CA . LEU A 1 105 ? -0.831 7.777 10.805 1 97.81 105 LEU A CA 1
ATOM 838 C C . LEU A 1 105 ? -1.985 8.547 11.438 1 97.81 105 LEU A C 1
ATOM 840 O O . LEU A 1 105 ? -3.141 8.375 11.039 1 97.81 105 LEU A O 1
ATOM 844 N N . VAL A 1 106 ? -1.615 9.297 12.438 1 97.81 106 VAL A N 1
ATOM 845 C CA . VAL A 1 106 ? -2.617 10.125 13.102 1 97.81 106 VAL A CA 1
ATOM 846 C C . VAL A 1 106 ? -2.314 11.602 12.852 1 97.81 106 VAL A C 1
ATOM 848 O O . VAL A 1 106 ? -1.194 12.062 13.086 1 97.81 106 VAL A O 1
ATOM 851 N N . VAL A 1 107 ? -3.262 12.258 12.383 1 98.25 107 VAL A N 1
ATOM 852 C CA . VAL A 1 107 ? -3.121 13.672 12.055 1 98.25 107 VAL A CA 1
ATOM 853 C C . VAL A 1 107 ? -3.742 14.523 13.164 1 98.25 107 VAL A C 1
ATOM 855 O O . VAL A 1 107 ? -4.879 14.281 13.578 1 98.25 107 VAL A O 1
ATOM 858 N N . TYR A 1 108 ? -3.014 15.492 13.586 1 97.69 108 TYR A N 1
ATOM 859 C CA . TYR A 1 108 ? -3.463 16.422 14.625 1 97.69 108 TYR A CA 1
ATOM 860 C C . TYR A 1 108 ? -3.463 17.859 14.117 1 97.69 108 TYR A C 1
ATOM 862 O O . TYR A 1 108 ? -2.709 18.188 13.203 1 97.69 108 TYR A O 1
ATOM 870 N N . GLU A 1 109 ? -4.293 18.594 14.758 1 97.75 109 GLU A N 1
ATOM 871 C CA . GLU A 1 109 ? -4.25 20.047 14.594 1 97.75 109 GLU A CA 1
ATOM 872 C C . GLU A 1 109 ? -4.094 20.75 15.945 1 97.75 109 GLU A C 1
ATOM 874 O O . GLU A 1 109 ? -4.723 20.359 16.922 1 97.75 109 GLU A O 1
ATOM 879 N N . GLN A 1 110 ? -3.279 21.719 15.914 1 96.12 110 GLN A N 1
ATOM 880 C CA . GLN A 1 110 ? -3.123 22.609 17.062 1 96.12 110 GLN A CA 1
ATOM 881 C C . GLN A 1 110 ? -3.154 24.078 16.641 1 96.12 110 GLN A C 1
ATOM 883 O O . GLN A 1 110 ? -2.225 24.562 15.992 1 96.12 110 GLN A O 1
ATOM 888 N N . LYS A 1 111 ? -4.199 24.828 17.078 1 91.62 111 LYS A N 1
ATOM 889 C CA . LYS A 1 111 ? -4.43 26.203 16.625 1 91.62 111 LYS A CA 1
ATOM 890 C C . LYS A 1 111 ? -3.635 27.203 17.453 1 91.62 111 LYS A C 1
ATOM 892 O O . LYS A 1 111 ? -4.027 28.359 17.594 1 91.62 111 LYS A O 1
ATOM 897 N N . GLY A 1 112 ? -2.658 26.906 17.969 1 89.38 112 GLY A N 1
ATOM 898 C CA . GLY A 1 112 ? -1.819 27.75 18.812 1 89.38 112 GLY A CA 1
ATOM 899 C C . GLY A 1 112 ? -1.127 26.984 19.922 1 89.38 112 GLY A C 1
ATOM 900 O O . GLY A 1 112 ? -1.52 25.859 20.25 1 89.38 112 GLY A O 1
ATOM 901 N N . PRO A 1 113 ? -0.043 27.547 20.344 1 89.12 113 PRO A N 1
ATOM 902 C CA . PRO A 1 113 ? 0.78 26.828 21.328 1 89.12 113 PRO A CA 1
ATOM 903 C C . PRO A 1 113 ? 0.032 26.547 22.625 1 89.12 113 PRO A C 1
ATOM 905 O O . PRO A 1 113 ? 0.354 25.594 23.328 1 89.12 113 PRO A O 1
ATOM 908 N N . LEU A 1 114 ? -0.957 27.391 22.953 1 92.06 114 LEU A N 1
ATOM 909 C CA . LEU A 1 114 ? -1.665 27.234 24.219 1 92.06 114 LEU A CA 1
ATOM 910 C C . LEU A 1 114 ? -2.932 26.406 24.031 1 92.06 114 LEU A C 1
ATOM 912 O O . LEU A 1 114 ? -3.625 26.109 25 1 92.06 114 LEU A O 1
ATOM 916 N N . ARG A 1 115 ? -3.227 26.047 22.875 1 93 115 ARG A N 1
ATOM 917 C CA . AR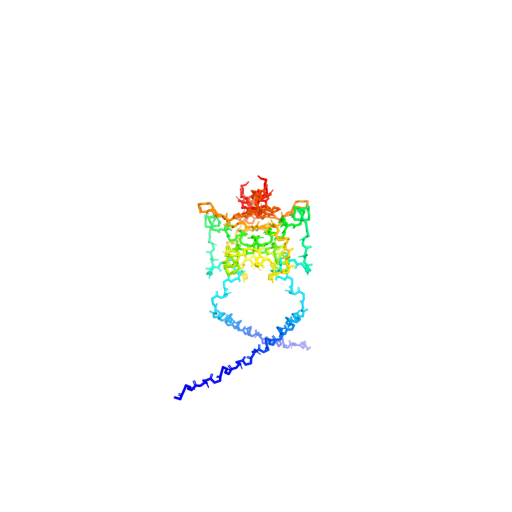G A 1 115 ? -4.43 25.266 22.609 1 93 115 ARG A CA 1
ATOM 918 C C . ARG A 1 115 ? -4.117 23.766 22.594 1 93 115 ARG A C 1
ATOM 920 O O . ARG A 1 115 ? -3.016 23.359 22.219 1 93 115 ARG A O 1
ATOM 927 N N . PRO A 1 116 ? -5.051 23.078 23.078 1 94.38 116 PRO A N 1
ATOM 928 C CA . PRO A 1 116 ? -4.812 21.641 23.078 1 94.38 116 PRO A CA 1
ATOM 929 C C . PRO A 1 116 ? -4.727 21.062 21.656 1 94.38 116 PRO A C 1
ATOM 931 O O . PRO A 1 116 ? -5.379 21.578 20.734 1 94.38 116 PRO A O 1
ATOM 934 N N . LYS A 1 117 ? -3.963 20.078 21.547 1 94.06 117 LYS A N 1
ATOM 935 C CA . LYS A 1 117 ? -3.867 19.297 20.312 1 94.06 117 LYS A CA 1
ATOM 936 C C . LYS A 1 117 ? -5.129 18.469 20.078 1 94.06 117 LYS A C 1
ATOM 938 O O . LYS A 1 117 ? -5.586 17.766 20.984 1 94.06 117 LYS A O 1
ATOM 943 N N . GLN A 1 118 ? -5.695 18.594 18.844 1 95.69 118 GLN A N 1
ATOM 944 C CA . GLN A 1 118 ? -6.91 17.859 18.5 1 95.69 118 GLN A CA 1
ATOM 945 C C . GLN A 1 118 ? -6.645 16.828 17.406 1 95.69 118 GLN A C 1
ATOM 947 O O . GLN A 1 118 ? -6.012 17.141 16.406 1 95.69 118 GLN A O 1
ATOM 952 N N . ARG A 1 119 ? -7.16 15.656 17.688 1 95.81 119 ARG A N 1
ATOM 953 C CA . ARG A 1 119 ? -7.055 14.609 16.672 1 95.81 119 ARG A CA 1
ATOM 954 C C . ARG A 1 119 ? -8.023 14.867 15.516 1 95.81 119 ARG A C 1
ATOM 956 O O . ARG A 1 119 ? -9.227 15.039 15.742 1 95.81 119 ARG A O 1
ATOM 963 N N . MET A 1 120 ? -7.461 14.875 14.344 1 96.5 120 MET A N 1
ATOM 964 C CA . MET A 1 120 ? -8.289 15.141 13.164 1 96.5 120 MET A CA 1
ATOM 965 C C . MET A 1 120 ? -8.711 13.844 12.492 1 96.5 120 MET A C 1
ATOM 967 O O . MET A 1 120 ? -9.898 13.641 12.219 1 96.5 120 MET A O 1
ATOM 971 N N . LEU A 1 121 ? -7.789 13.023 12.211 1 95.12 121 LEU A N 1
ATOM 972 C CA . LEU A 1 121 ? -8.055 11.766 11.523 1 95.12 121 LEU A CA 1
ATOM 973 C C . LEU A 1 121 ? -6.895 10.789 11.727 1 95.12 121 LEU A C 1
ATOM 975 O O . LEU A 1 121 ? -5.816 11.18 12.172 1 95.12 121 LEU A O 1
ATOM 979 N N . TYR A 1 122 ? -7.207 9.555 11.492 1 95 122 TYR A N 1
ATOM 980 C CA . TYR A 1 122 ? -6.145 8.57 11.367 1 95 122 TYR A CA 1
ATOM 981 C C . TYR A 1 122 ? -6.316 7.746 10.094 1 95 122 TYR A C 1
ATOM 983 O O . TYR A 1 122 ? -7.434 7.602 9.586 1 95 122 TYR A O 1
ATOM 991 N N . LEU A 1 123 ? -5.246 7.285 9.555 1 95.62 123 LEU A N 1
ATOM 992 C CA . LEU A 1 123 ? -5.191 6.488 8.336 1 95.62 123 LEU A CA 1
ATOM 993 C C . LEU A 1 123 ? -4.309 5.258 8.523 1 95.62 123 LEU A C 1
ATOM 995 O O . LEU A 1 123 ? -3.24 5.344 9.133 1 95.62 123 LEU A O 1
ATOM 999 N N . GLN A 1 124 ? -4.789 4.188 7.996 1 94.31 124 GLN A N 1
ATOM 1000 C CA . GLN A 1 124 ? -4.016 2.951 8.016 1 94.31 124 GLN A CA 1
ATOM 1001 C C . GLN A 1 124 ? -4.254 2.135 6.746 1 94.31 124 GLN A C 1
ATOM 1003 O O . GLN A 1 124 ? -5.379 2.07 6.246 1 94.31 124 GLN A O 1
ATOM 1008 N N . LEU A 1 125 ? -3.199 1.605 6.277 1 91.62 125 LEU A N 1
ATOM 1009 C CA . LEU A 1 125 ? -3.316 0.66 5.172 1 91.62 125 LEU A CA 1
ATOM 1010 C C . LEU A 1 125 ? -3.424 -0.77 5.688 1 91.62 125 LEU A C 1
ATOM 1012 O O . LEU A 1 125 ? -2.516 -1.259 6.367 1 91.62 125 LEU A O 1
ATOM 1016 N N . VAL A 1 126 ? -4.512 -1.383 5.355 1 89.88 126 VAL A N 1
ATOM 1017 C CA . VAL A 1 126 ? -4.746 -2.723 5.883 1 89.88 126 VAL A CA 1
ATOM 1018 C C . VAL A 1 126 ? -4.941 -3.705 4.73 1 89.88 126 VAL A C 1
ATOM 1020 O O . VAL A 1 126 ? -5.516 -3.354 3.697 1 89.88 126 VAL A O 1
ATOM 1023 N N . MET A 1 127 ? -4.43 -4.965 4.984 1 90 127 MET A N 1
ATOM 1024 C CA . MET A 1 127 ? -4.664 -6.055 4.043 1 90 127 MET A CA 1
ATOM 1025 C C . MET A 1 127 ? -5.984 -6.754 4.34 1 90 127 MET A C 1
ATOM 1027 O O . MET A 1 127 ? -6.184 -7.277 5.441 1 90 127 MET A O 1
ATOM 1031 N N . LYS A 1 128 ? -6.844 -6.652 3.354 1 90.19 128 LYS A N 1
ATOM 1032 C CA . LYS A 1 128 ? -8.047 -7.473 3.408 1 90.19 128 LYS A CA 1
ATOM 1033 C C . LYS A 1 128 ? -7.867 -8.773 2.629 1 90.19 128 LYS A C 1
ATOM 1035 O O . LYS A 1 128 ? -7.508 -8.75 1.449 1 90.19 128 LYS A O 1
ATOM 1040 N N . ALA A 1 129 ? -7.992 -9.844 3.377 1 89.19 129 ALA A N 1
ATOM 1041 C CA . ALA A 1 129 ? -7.859 -11.164 2.771 1 89.19 129 ALA A CA 1
ATOM 1042 C C . ALA A 1 129 ? -9.117 -12 2.998 1 89.19 129 ALA A C 1
ATOM 1044 O O . ALA A 1 129 ? -9.766 -11.891 4.043 1 89.19 129 ALA A O 1
ATOM 1045 N N . GLY A 1 130 ? -9.508 -12.758 1.983 1 87.69 130 GLY A N 1
ATOM 1046 C CA . GLY A 1 130 ? -10.633 -13.664 2.119 1 87.69 130 GLY A CA 1
ATOM 1047 C C . GLY A 1 130 ? -10.547 -14.875 1.202 1 87.69 130 GLY A C 1
ATOM 1048 O O . GLY A 1 130 ? -9.625 -14.969 0.388 1 87.69 130 GLY A O 1
ATOM 1049 N N . LYS A 1 131 ? -11.508 -15.938 1.465 1 86.5 131 LYS A N 1
ATOM 1050 C CA . LYS A 1 131 ? -11.594 -17.141 0.63 1 86.5 131 LYS A CA 1
ATOM 1051 C C . LYS A 1 131 ? -12.695 -17 -0.419 1 86.5 131 LYS A C 1
ATOM 1053 O O . LYS A 1 131 ? -13.688 -16.297 -0.198 1 86.5 131 LYS A O 1
ATOM 1058 N N . MET B 1 1 ? 14.328 -31.094 -63.156 1 32.81 1 MET B N 1
ATOM 1059 C CA . MET B 1 1 ? 15.531 -30.781 -62.375 1 32.81 1 MET B CA 1
ATOM 1060 C C . MET B 1 1 ? 15.195 -29.891 -61.188 1 32.81 1 MET B C 1
ATOM 1062 O O . MET B 1 1 ? 14.859 -28.719 -61.375 1 32.81 1 MET B O 1
ATOM 1066 N N . ARG B 1 2 ? 14.461 -30.453 -60.219 1 42.41 2 ARG B N 1
ATOM 1067 C CA . ARG B 1 2 ? 13.883 -29.828 -59.031 1 42.41 2 ARG B CA 1
ATOM 1068 C C . ARG B 1 2 ? 14.961 -29.234 -58.156 1 42.41 2 ARG B C 1
ATOM 1070 O O . ARG B 1 2 ? 15.898 -29.938 -57.75 1 42.41 2 ARG B O 1
ATOM 1077 N N . LEU B 1 3 ? 15.273 -27.906 -58.344 1 36.44 3 LEU B N 1
ATOM 1078 C CA . LEU B 1 3 ? 16.234 -27.125 -57.562 1 36.44 3 LEU B CA 1
ATOM 1079 C C . LEU B 1 3 ? 15.953 -27.234 -56.062 1 36.44 3 LEU B C 1
ATOM 1081 O O . LEU B 1 3 ? 14.867 -26.875 -55.594 1 36.44 3 LEU B O 1
ATOM 1085 N N . ASN B 1 4 ? 16.484 -28.312 -55.438 1 35.19 4 ASN B N 1
ATOM 1086 C CA . ASN B 1 4 ? 16.5 -28.484 -54 1 35.19 4 ASN B CA 1
ATOM 1087 C C . ASN B 1 4 ? 17.172 -27.312 -53.281 1 35.19 4 ASN B C 1
ATOM 1089 O O . ASN B 1 4 ? 18.391 -27.109 -53.438 1 35.19 4 ASN B O 1
ATOM 1093 N N . LEU B 1 5 ? 16.5 -26.188 -53.219 1 40.25 5 LEU B N 1
ATOM 1094 C CA . LEU B 1 5 ? 17.078 -25.062 -52.5 1 40.25 5 LEU B CA 1
ATOM 1095 C C . LEU B 1 5 ? 17.516 -25.484 -51.094 1 40.25 5 LEU B C 1
ATOM 1097 O O . LEU B 1 5 ? 16.75 -26.078 -50.344 1 40.25 5 LEU B O 1
ATOM 1101 N N . PRO B 1 6 ? 18.891 -25.625 -50.938 1 38.03 6 PRO B N 1
ATOM 1102 C CA . PRO B 1 6 ? 19.406 -25.984 -49.594 1 38.03 6 PRO B CA 1
ATOM 1103 C C . PRO B 1 6 ? 18.891 -25.062 -48.5 1 38.03 6 PRO B C 1
ATOM 1105 O O . PRO B 1 6 ? 18.719 -23.859 -48.75 1 38.03 6 PRO B O 1
ATOM 1108 N N . GLN B 1 7 ? 17.922 -25.531 -47.688 1 40.72 7 GLN B N 1
ATOM 1109 C CA . GLN B 1 7 ? 17.438 -24.844 -46.5 1 40.72 7 GLN B CA 1
ATOM 1110 C C . GLN B 1 7 ? 18.609 -24.375 -45.625 1 40.72 7 GLN B C 1
ATOM 1112 O O . GLN B 1 7 ? 19.406 -25.188 -45.156 1 40.72 7 GLN B O 1
ATOM 1117 N N . VAL B 1 8 ? 19.312 -23.281 -46 1 37.56 8 VAL B N 1
ATOM 1118 C CA . VAL B 1 8 ? 20.359 -22.672 -45.188 1 37.56 8 VAL B CA 1
ATOM 1119 C C . VAL B 1 8 ? 19.891 -22.578 -43.75 1 37.56 8 VAL B C 1
ATOM 1121 O O . VAL B 1 8 ? 18.859 -21.969 -43.438 1 37.56 8 VAL B O 1
ATOM 1124 N N . LEU B 1 9 ? 20.219 -23.562 -42.906 1 37.09 9 LEU B N 1
ATOM 1125 C CA . LEU B 1 9 ? 20.016 -23.594 -41.469 1 37.09 9 LEU B CA 1
ATOM 1126 C C . LEU B 1 9 ? 20.469 -22.297 -40.812 1 37.09 9 LEU B C 1
ATOM 1128 O O 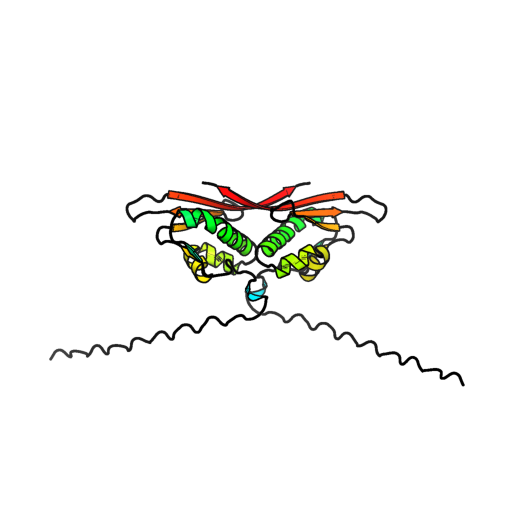. LEU B 1 9 ? 21.641 -21.922 -40.938 1 37.09 9 LEU B O 1
ATOM 1132 N N . ALA B 1 10 ? 19.641 -21.328 -40.781 1 40.41 10 ALA B N 1
ATOM 1133 C CA . ALA B 1 10 ? 19.953 -20.094 -40.062 1 40.41 10 ALA B CA 1
ATOM 1134 C C . ALA B 1 10 ? 20.562 -20.406 -38.688 1 40.41 10 ALA B C 1
ATOM 1136 O O . ALA B 1 10 ? 20.125 -21.312 -38 1 40.41 10 ALA B O 1
ATOM 1137 N N . PRO B 1 11 ? 21.891 -20.047 -38.531 1 36.75 11 PRO B N 1
ATOM 1138 C CA . PRO B 1 11 ? 22.516 -20.266 -37.219 1 36.75 11 PRO B CA 1
ATOM 1139 C C . PRO B 1 11 ? 21.641 -19.812 -36.062 1 36.75 11 PRO B C 1
ATOM 1141 O O . PRO B 1 11 ? 20.875 -18.859 -36.188 1 36.75 11 PRO B O 1
ATOM 1144 N N . LEU B 1 12 ? 21.203 -20.719 -35.188 1 37.44 12 LEU B N 1
ATOM 1145 C CA . LEU B 1 12 ? 20.562 -20.422 -33.906 1 37.44 12 LEU B CA 1
ATOM 1146 C C . LEU B 1 12 ? 21.266 -19.281 -33.188 1 37.44 12 LEU B C 1
ATOM 1148 O O . LEU B 1 12 ? 22.453 -19.375 -32.906 1 37.44 12 LEU B O 1
ATOM 1152 N N . ALA B 1 13 ? 20.891 -18.094 -33.469 1 38.38 13 ALA B N 1
ATOM 1153 C CA . ALA B 1 13 ? 21.438 -17.031 -32.625 1 38.38 13 ALA B CA 1
ATOM 1154 C C . ALA B 1 13 ? 21.531 -17.453 -31.172 1 38.38 13 ALA B C 1
ATOM 1156 O O . ALA B 1 13 ? 20.531 -17.844 -30.562 1 38.38 13 ALA B O 1
ATOM 1157 N N . ARG B 1 14 ? 22.672 -17.922 -30.75 1 36.34 14 ARG B N 1
ATOM 1158 C CA . ARG B 1 14 ? 22.953 -18.141 -29.328 1 36.34 14 ARG B CA 1
ATOM 1159 C C . ARG B 1 14 ? 22.453 -16.984 -28.484 1 36.34 14 ARG B C 1
ATOM 1161 O O . ARG B 1 14 ? 22.859 -15.836 -28.688 1 36.34 14 ARG B O 1
ATOM 1168 N N . ARG B 1 15 ? 21.266 -17.047 -28.062 1 36.53 15 ARG B N 1
ATOM 1169 C CA . ARG B 1 15 ? 20.797 -16.062 -27.062 1 36.53 15 ARG B CA 1
ATOM 1170 C C . ARG B 1 15 ? 21.891 -15.766 -26.047 1 36.53 15 ARG B C 1
ATOM 1172 O O . ARG B 1 15 ? 22.406 -16.688 -25.391 1 36.53 15 ARG B O 1
ATOM 1179 N N . LEU B 1 16 ? 22.672 -14.758 -26.297 1 34.84 16 LEU B N 1
ATOM 1180 C CA . LEU B 1 16 ? 23.625 -14.273 -25.312 1 34.84 16 LEU B CA 1
ATOM 1181 C C . LEU B 1 16 ? 23.031 -14.375 -23.906 1 34.84 16 LEU B C 1
ATOM 1183 O O . LEU B 1 16 ? 21.844 -14.109 -23.703 1 34.84 16 LEU B O 1
ATOM 1187 N N . PRO B 1 17 ? 23.672 -15.109 -23.016 1 33.12 17 PRO B N 1
ATOM 1188 C CA . PRO B 1 17 ? 23.203 -15.18 -21.641 1 33.12 17 PRO B CA 1
ATOM 1189 C C . PRO B 1 17 ? 22.844 -13.805 -21.062 1 33.12 17 PRO B C 1
ATOM 1191 O O . PRO B 1 17 ? 23.406 -12.789 -21.5 1 33.12 17 PRO B O 1
ATOM 1194 N N . ALA B 1 18 ? 21.656 -13.578 -20.781 1 37.09 18 ALA B N 1
ATOM 1195 C CA . ALA B 1 18 ? 21.297 -12.367 -20.047 1 37.09 18 ALA B CA 1
ATOM 1196 C C . ALA B 1 18 ? 22.359 -12.047 -18.984 1 37.09 18 ALA B C 1
ATOM 1198 O O . ALA B 1 18 ? 22.859 -12.945 -18.297 1 37.09 18 ALA B O 1
ATOM 1199 N N . GLY B 1 19 ? 23.203 -11.125 -19.203 1 33.72 19 GLY B N 1
ATOM 1200 C CA . GLY B 1 19 ? 24.203 -10.703 -18.234 1 33.72 19 GLY B CA 1
ATOM 1201 C C . GLY B 1 19 ? 23.672 -10.664 -16.812 1 33.72 19 GLY B C 1
ATOM 1202 O O . GLY B 1 19 ? 22.453 -10.672 -16.594 1 33.72 19 GLY B O 1
ATOM 1203 N N . PRO B 1 20 ? 24.531 -11.109 -15.875 1 34.41 20 PRO B N 1
ATOM 1204 C CA . PRO B 1 20 ? 24.094 -11.07 -14.477 1 34.41 20 PRO B CA 1
ATOM 1205 C C . PRO B 1 20 ? 23.375 -9.773 -14.125 1 34.41 20 PRO B C 1
ATOM 1207 O O . PRO B 1 20 ? 23.641 -8.727 -14.727 1 34.41 20 PRO B O 1
ATOM 1210 N N . ARG B 1 21 ? 22.172 -9.836 -13.695 1 36.56 21 ARG B N 1
ATOM 1211 C CA . ARG B 1 21 ? 21.547 -8.625 -13.164 1 36.56 21 ARG B CA 1
ATOM 1212 C C . ARG B 1 21 ? 22.562 -7.785 -12.398 1 36.56 21 ARG B C 1
ATOM 1214 O O . ARG B 1 21 ? 23.422 -8.32 -11.711 1 36.56 21 ARG B O 1
ATOM 1221 N N . PRO B 1 22 ? 22.938 -6.637 -12.836 1 33.22 22 PRO B N 1
ATOM 1222 C CA . PRO B 1 22 ? 23.922 -5.891 -12.047 1 33.22 22 PRO B CA 1
ATOM 1223 C C . PRO B 1 22 ? 23.719 -6.051 -10.539 1 33.22 22 PRO B C 1
ATOM 1225 O O . PRO B 1 22 ? 22.578 -6.145 -10.078 1 33.22 22 PRO B O 1
ATOM 1228 N N . VAL B 1 23 ? 24.688 -6.613 -9.93 1 34.84 23 VAL B N 1
ATOM 1229 C CA . VAL B 1 23 ? 24.766 -6.648 -8.469 1 34.84 23 VAL B CA 1
ATOM 1230 C C . VAL B 1 23 ? 24.375 -5.289 -7.902 1 34.84 23 VAL B C 1
ATOM 1232 O O . VAL B 1 23 ? 25.047 -4.285 -8.133 1 34.84 23 VAL B O 1
ATOM 1235 N N . ARG B 1 24 ? 23.156 -4.82 -7.957 1 36.59 24 ARG B N 1
ATOM 1236 C CA . ARG B 1 24 ? 22.922 -3.574 -7.234 1 36.59 24 ARG B CA 1
ATOM 1237 C C . ARG B 1 24 ? 23.594 -3.596 -5.867 1 36.59 24 ARG B C 1
ATOM 1239 O O . ARG B 1 24 ? 23.234 -4.398 -5.004 1 36.59 24 ARG B O 1
ATOM 1246 N N . GLU B 1 25 ? 24.656 -3.371 -5.758 1 36.78 25 GLU B N 1
ATOM 1247 C CA . GLU B 1 25 ? 25.453 -3.336 -4.531 1 36.78 25 GLU B CA 1
ATOM 1248 C C . GLU B 1 25 ? 24.609 -2.883 -3.342 1 36.78 25 GLU B C 1
ATOM 1250 O O . GLU B 1 25 ? 24.719 -3.439 -2.246 1 36.78 25 GLU B O 1
ATOM 1255 N N . GLY B 1 26 ? 24.406 -1.458 -3.262 1 38.19 26 GLY B N 1
ATOM 1256 C CA . GLY B 1 26 ? 24.172 -0.647 -2.076 1 38.19 26 GLY B CA 1
ATOM 1257 C C . GLY B 1 26 ? 22.875 -0.988 -1.369 1 38.19 26 GLY B C 1
ATOM 1258 O O . GLY B 1 26 ? 22.031 -1.685 -1.926 1 38.19 26 GLY B O 1
ATOM 1259 N N . ASP B 1 27 ? 22.719 -0.74 0.003 1 43.25 27 ASP B N 1
ATOM 1260 C CA . ASP B 1 27 ? 21.672 -0.791 1.018 1 43.25 27 ASP B CA 1
ATOM 1261 C C . ASP B 1 27 ? 20.297 -0.469 0.414 1 43.25 27 ASP B C 1
ATOM 1263 O O . ASP B 1 27 ? 19.281 -0.581 1.09 1 43.25 27 ASP B O 1
ATOM 1267 N N . ASP B 1 28 ? 20.203 0.162 -0.763 1 46.31 28 ASP B N 1
ATOM 1268 C CA . ASP B 1 28 ? 19.062 0.648 -1.532 1 46.31 28 ASP B CA 1
ATOM 1269 C C . ASP B 1 28 ? 18.391 -0.491 -2.285 1 46.31 28 ASP B C 1
ATOM 1271 O O . ASP B 1 28 ? 17.406 -0.271 -3.004 1 46.31 28 ASP B O 1
ATOM 1275 N N . ALA B 1 29 ? 19.016 -1.567 -2.482 1 51.97 29 ALA B N 1
ATOM 1276 C CA . ALA B 1 29 ? 18.719 -2.666 -3.396 1 51.97 29 ALA B CA 1
ATOM 1277 C C . ALA B 1 29 ? 17.344 -3.27 -3.092 1 51.97 29 ALA B C 1
ATOM 1279 O O . ALA B 1 29 ? 16.688 -3.807 -3.982 1 51.97 29 ALA B O 1
ATOM 1280 N N . ASP B 1 30 ? 16.891 -2.939 -1.995 1 62.94 30 ASP B N 1
ATOM 1281 C CA . ASP B 1 30 ? 15.695 -3.641 -1.543 1 62.94 30 ASP B CA 1
ATOM 1282 C C . ASP B 1 30 ? 14.445 -2.783 -1.748 1 62.94 30 ASP B C 1
ATOM 1284 O O . ASP B 1 30 ? 13.328 -3.281 -1.652 1 62.94 30 ASP B O 1
ATOM 1288 N N . ALA B 1 31 ? 14.805 -1.609 -2.18 1 70.19 31 ALA B N 1
ATOM 1289 C CA . ALA B 1 31 ? 13.617 -0.759 -2.293 1 70.19 31 ALA B CA 1
ATOM 1290 C C . ALA B 1 31 ? 12.758 -1.177 -3.48 1 70.19 31 ALA B C 1
ATOM 1292 O O . ALA B 1 31 ? 13.273 -1.426 -4.574 1 70.19 31 ALA B O 1
ATOM 1293 N N . PHE B 1 32 ? 11.586 -1.519 -3.188 1 79.12 32 PHE B N 1
ATOM 1294 C CA . PHE B 1 32 ? 10.516 -1.726 -4.156 1 79.12 32 PHE B CA 1
ATOM 1295 C C . PHE B 1 32 ? 10.531 -3.156 -4.68 1 79.12 32 PHE B C 1
ATOM 1297 O O . PHE B 1 32 ? 9.883 -3.461 -5.684 1 79.12 32 PHE B O 1
ATOM 1304 N N . ASP B 1 33 ? 11.438 -3.953 -3.986 1 88.94 33 ASP B N 1
ATOM 1305 C CA . ASP B 1 33 ? 11.367 -5.383 -4.277 1 88.94 33 ASP B CA 1
ATOM 1306 C C . ASP B 1 33 ? 10.164 -6.023 -3.598 1 88.94 33 ASP B C 1
ATOM 1308 O O . ASP B 1 33 ? 9.711 -5.559 -2.549 1 88.94 33 ASP B O 1
ATOM 1312 N N . LEU B 1 34 ? 9.695 -7.094 -4.273 1 94.69 34 LEU B N 1
ATOM 1313 C CA . LEU B 1 34 ? 8.578 -7.805 -3.662 1 94.69 34 LEU B CA 1
ATOM 1314 C C . LEU B 1 34 ? 9.078 -8.844 -2.666 1 94.69 34 LEU B C 1
ATOM 1316 O O . LEU B 1 34 ? 8.344 -9.242 -1.756 1 94.69 34 LEU B O 1
ATOM 1320 N N . VAL B 1 35 ? 10.312 -9.328 -2.908 1 94.56 35 VAL B N 1
ATOM 1321 C CA . VAL B 1 35 ? 10.961 -10.297 -2.027 1 94.56 35 VAL B CA 1
ATOM 1322 C C . VAL B 1 35 ? 12.445 -9.961 -1.887 1 94.56 35 VAL B C 1
ATOM 1324 O O . VAL B 1 35 ? 13.023 -9.312 -2.758 1 94.56 35 VAL B O 1
ATOM 1327 N N . ARG B 1 36 ? 13 -10.391 -0.819 1 90 36 ARG B N 1
ATOM 1328 C CA . ARG B 1 36 ? 14.422 -10.164 -0.582 1 90 36 ARG B CA 1
ATOM 1329 C C . ARG B 1 36 ? 15.266 -11.18 -1.334 1 90 36 ARG B C 1
ATOM 1331 O O . ARG B 1 36 ? 16.391 -10.883 -1.751 1 90 36 ARG B O 1
ATOM 1338 N N . THR B 1 37 ? 14.727 -12.375 -1.436 1 92.81 37 THR B N 1
ATOM 1339 C CA . THR B 1 37 ? 15.398 -13.461 -2.143 1 92.81 37 THR B CA 1
ATOM 1340 C C . THR B 1 37 ? 14.422 -14.18 -3.068 1 92.81 37 THR B C 1
ATOM 1342 O O . THR B 1 37 ? 13.211 -14.156 -2.846 1 92.81 37 THR B O 1
ATOM 1345 N N . GLU B 1 38 ? 15.125 -14.742 -4.082 1 95.75 38 GLU B N 1
ATOM 1346 C CA . GLU B 1 38 ? 14.281 -15.516 -4.984 1 95.75 38 GLU B CA 1
ATOM 1347 C C . GLU B 1 38 ? 13.383 -16.469 -4.211 1 95.75 38 GLU B C 1
ATOM 1349 O O . GLU B 1 38 ? 13.844 -17.188 -3.32 1 95.75 38 GLU B O 1
ATOM 1354 N N . THR B 1 39 ? 12.109 -16.469 -4.594 1 97.62 39 THR B N 1
ATOM 1355 C CA . THR B 1 39 ? 11.109 -17.281 -3.9 1 97.62 39 THR B CA 1
ATOM 1356 C C . THR B 1 39 ? 10.359 -18.172 -4.883 1 97.62 39 THR B C 1
ATOM 1358 O O . THR B 1 39 ? 9.734 -17.688 -5.828 1 97.62 39 THR B O 1
ATOM 1361 N N . ARG B 1 40 ? 10.523 -19.406 -4.719 1 98.44 40 ARG B N 1
ATOM 1362 C CA . ARG B 1 40 ? 9.797 -20.391 -5.52 1 98.44 40 ARG B CA 1
ATOM 1363 C C . ARG B 1 40 ? 8.781 -21.141 -4.672 1 98.44 40 ARG B C 1
ATOM 1365 O O . ARG B 1 40 ? 9.156 -21.953 -3.814 1 98.44 40 ARG B O 1
ATOM 1372 N N . LEU B 1 41 ? 7.516 -20.859 -4.949 1 98.25 41 LEU B N 1
ATOM 1373 C CA . LEU B 1 41 ? 6.453 -21.578 -4.258 1 98.25 41 LEU B CA 1
ATOM 1374 C C . LEU B 1 41 ? 6.078 -22.859 -5.012 1 98.25 41 LEU B C 1
ATOM 1376 O O . LEU B 1 41 ? 5.766 -22.812 -6.203 1 98.25 41 LEU B O 1
ATOM 1380 N N . LYS B 1 42 ? 6.027 -23.906 -4.34 1 97.12 42 LYS B N 1
ATOM 1381 C CA . LYS B 1 42 ? 5.996 -25.188 -5.031 1 97.12 42 LYS B CA 1
ATOM 1382 C C . LYS B 1 42 ? 4.609 -25.812 -4.965 1 97.12 42 LYS B C 1
ATOM 1384 O O . LYS B 1 42 ? 4.297 -26.734 -5.73 1 97.12 42 LYS B O 1
ATOM 1389 N N . ASN B 1 43 ? 3.873 -25.438 -3.967 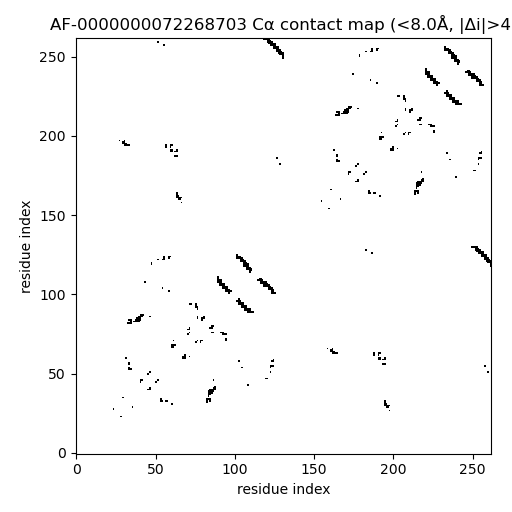1 95.5 43 ASN B N 1
ATOM 1390 C CA . ASN B 1 43 ? 2.57 -26.078 -3.807 1 95.5 43 ASN B CA 1
ATOM 1391 C C . ASN B 1 43 ? 1.549 -25.125 -3.195 1 95.5 43 ASN B C 1
ATOM 1393 O O . ASN B 1 43 ? 1.887 -24 -2.826 1 95.5 43 ASN B O 1
ATOM 1397 N N . ARG B 1 44 ? 0.328 -25.609 -3.053 1 95.44 44 ARG B N 1
ATOM 1398 C CA . ARG B 1 44 ? -0.803 -24.828 -2.572 1 95.44 44 ARG B CA 1
ATOM 1399 C C . ARG B 1 44 ? -0.547 -24.312 -1.161 1 95.44 44 ARG B C 1
ATOM 1401 O O . ARG B 1 44 ? -0.846 -23.156 -0.856 1 95.44 44 ARG B O 1
ATOM 1408 N N . ALA B 1 45 ? -0.009 -25.141 -0.355 1 96.44 45 ALA B N 1
ATOM 1409 C CA . ALA B 1 45 ? 0.227 -24.766 1.039 1 96.44 45 ALA B CA 1
ATOM 1410 C C . ALA B 1 45 ? 1.199 -23.594 1.14 1 96.44 45 ALA B C 1
ATOM 1412 O O . ALA B 1 45 ? 0.983 -22.672 1.921 1 96.44 45 ALA B O 1
ATOM 1413 N N . GLN B 1 46 ? 2.24 -23.625 0.387 1 97.56 46 GLN B N 1
ATOM 1414 C CA . GLN B 1 46 ? 3.205 -22.531 0.377 1 97.56 46 GLN B CA 1
ATOM 1415 C C . GLN B 1 46 ? 2.584 -21.266 -0.178 1 97.56 46 GLN B C 1
ATOM 1417 O O . GLN B 1 46 ? 2.857 -20.156 0.316 1 97.56 46 GLN B O 1
ATOM 1422 N N . VAL B 1 47 ? 1.792 -21.391 -1.177 1 97.5 47 VAL B N 1
ATOM 1423 C CA . VAL B 1 47 ? 1.108 -20.25 -1.775 1 97.5 47 VAL B CA 1
ATOM 1424 C C . VAL B 1 47 ? 0.212 -19.594 -0.736 1 97.5 47 VAL B C 1
ATOM 1426 O O . VAL B 1 47 ? 0.276 -18.375 -0.544 1 97.5 47 VAL B O 1
ATOM 1429 N N . GLU B 1 48 ? -0.521 -20.359 -0.045 1 96.38 48 GLU B N 1
ATOM 1430 C CA . GLU B 1 48 ? -1.433 -19.828 0.962 1 96.38 48 GLU B CA 1
ATOM 1431 C C . GLU B 1 48 ? -0.667 -19.172 2.104 1 96.38 48 GLU B C 1
ATOM 1433 O O . GLU B 1 48 ? -1.128 -18.172 2.672 1 96.38 48 GLU B O 1
ATOM 1438 N N . ARG B 1 49 ? 0.461 -19.641 2.309 1 95.19 49 ARG B N 1
ATOM 1439 C CA . ARG B 1 49 ? 1.232 -19.156 3.451 1 95.19 49 ARG B CA 1
ATOM 1440 C C . ARG B 1 49 ? 2.002 -17.891 3.098 1 95.19 49 ARG B C 1
ATOM 1442 O O . ARG B 1 49 ? 2.029 -16.938 3.881 1 95.19 49 ARG B O 1
ATOM 1449 N N . TYR B 1 50 ? 2.568 -17.797 1.949 1 96.19 50 TYR B N 1
ATOM 1450 C CA . TYR B 1 50 ? 3.576 -16.766 1.698 1 96.19 50 TYR B CA 1
ATOM 1451 C C . TYR B 1 50 ? 3.074 -15.75 0.685 1 96.19 50 TYR B C 1
ATOM 1453 O O . TYR B 1 50 ? 3.506 -14.594 0.693 1 96.19 50 TYR B O 1
ATOM 1461 N N . LEU B 1 51 ? 2.193 -16.109 -0.172 1 97.06 51 LEU B N 1
ATOM 1462 C CA . LEU B 1 51 ? 1.811 -15.266 -1.296 1 97.06 51 LEU B CA 1
ATOM 1463 C C . LEU B 1 51 ? 1.053 -14.031 -0.813 1 97.06 51 LEU B C 1
ATOM 1465 O O . LEU B 1 51 ? 1.185 -12.953 -1.393 1 97.06 51 LEU B O 1
ATOM 1469 N N . PRO B 1 52 ? 0.308 -14.172 0.248 1 95.94 52 PRO B N 1
ATOM 1470 C CA . PRO B 1 52 ? -0.421 -12.984 0.687 1 95.94 52 PRO B CA 1
ATOM 1471 C C . PRO B 1 52 ? 0.503 -11.812 1.013 1 95.94 52 PRO B C 1
ATOM 1473 O O . PRO B 1 52 ? 0.24 -10.68 0.601 1 95.94 52 PRO B O 1
ATOM 1476 N N . ASP B 1 53 ? 1.576 -12.039 1.701 1 93.56 53 ASP B N 1
ATOM 1477 C CA . ASP B 1 53 ? 2.512 -10.969 2.033 1 93.56 53 ASP B CA 1
ATOM 1478 C C . ASP B 1 53 ? 3.166 -10.406 0.777 1 93.56 53 ASP B C 1
ATOM 1480 O O . ASP B 1 53 ? 3.336 -9.188 0.654 1 93.56 53 ASP B O 1
ATOM 1484 N N . ILE B 1 54 ? 3.473 -11.219 -0.071 1 96.5 54 ILE B N 1
ATOM 1485 C CA . ILE B 1 54 ? 4.109 -10.812 -1.319 1 96.5 54 ILE B CA 1
ATOM 1486 C C . ILE B 1 54 ? 3.133 -9.984 -2.148 1 96.5 54 ILE B C 1
ATOM 1488 O O . ILE B 1 54 ? 3.49 -8.914 -2.658 1 96.5 54 ILE B O 1
ATOM 1492 N N . LEU B 1 55 ? 1.933 -10.484 -2.25 1 97.19 55 LEU B N 1
ATOM 1493 C CA . LEU B 1 55 ? 0.925 -9.758 -3.016 1 97.19 55 LEU B CA 1
ATOM 1494 C C . LEU B 1 55 ? 0.558 -8.445 -2.328 1 97.19 55 LEU B C 1
ATOM 1496 O O . LEU B 1 55 ? 0.214 -7.469 -2.992 1 97.19 55 LEU B O 1
ATOM 1500 N N . GLY B 1 56 ? 0.649 -8.438 -1.043 1 95.12 56 GLY B N 1
ATOM 1501 C CA . GLY B 1 56 ? 0.489 -7.184 -0.331 1 95.12 56 GLY B CA 1
ATOM 1502 C C . GLY B 1 56 ? 1.486 -6.125 -0.759 1 95.12 56 GLY B C 1
ATOM 1503 O O . GLY B 1 56 ? 1.116 -4.969 -0.983 1 95.12 56 GLY B O 1
ATOM 1504 N N . ARG B 1 57 ? 2.676 -6.547 -0.87 1 95.5 57 ARG B N 1
ATOM 1505 C CA . ARG B 1 57 ? 3.713 -5.637 -1.347 1 95.5 57 ARG B CA 1
ATOM 1506 C C . ARG B 1 57 ? 3.447 -5.211 -2.787 1 95.5 57 ARG B C 1
ATOM 1508 O O . ARG B 1 57 ? 3.633 -4.043 -3.139 1 95.5 57 ARG B O 1
ATOM 1515 N N . ALA B 1 58 ? 3.025 -6.121 -3.553 1 97.19 58 ALA B N 1
ATOM 1516 C CA . ALA B 1 58 ? 2.682 -5.797 -4.934 1 97.19 58 ALA B CA 1
ATOM 1517 C C . ALA B 1 58 ? 1.554 -4.773 -4.992 1 97.19 58 ALA B C 1
ATOM 1519 O O . ALA B 1 58 ? 1.62 -3.811 -5.762 1 97.19 58 ALA B O 1
ATOM 1520 N N . LEU B 1 59 ? 0.555 -4.977 -4.152 1 96.75 59 LEU B N 1
ATOM 1521 C CA . LEU B 1 59 ? -0.577 -4.059 -4.129 1 96.75 59 LEU B CA 1
ATOM 1522 C C . LEU B 1 59 ? -0.143 -2.674 -3.652 1 96.75 59 LEU B C 1
ATOM 1524 O O . LEU B 1 59 ? -0.62 -1.659 -4.164 1 96.75 59 LEU B O 1
ATOM 1528 N N . ALA B 1 60 ? 0.698 -2.662 -2.742 1 95.5 60 ALA B N 1
ATOM 1529 C CA . ALA B 1 60 ? 1.253 -1.387 -2.301 1 95.5 60 ALA B CA 1
ATOM 1530 C C . ALA B 1 60 ? 1.989 -0.685 -3.438 1 95.5 60 ALA B C 1
ATOM 1532 O O . ALA B 1 60 ? 1.808 0.515 -3.656 1 95.5 60 ALA B O 1
ATOM 1533 N N . ARG B 1 61 ? 2.75 -1.445 -4.129 1 95.38 61 ARG B N 1
ATOM 1534 C CA . ARG B 1 61 ? 3.508 -0.865 -5.23 1 95.38 61 ARG B CA 1
ATOM 1535 C C . ARG B 1 61 ? 2.58 -0.382 -6.34 1 95.38 61 ARG B C 1
ATOM 1537 O O . ARG B 1 61 ? 2.824 0.659 -6.953 1 95.38 61 ARG B O 1
ATOM 1544 N N . ILE B 1 62 ? 1.603 -1.102 -6.566 1 94.81 62 ILE B N 1
ATOM 1545 C CA . ILE B 1 62 ? 0.601 -0.736 -7.559 1 94.81 62 ILE B CA 1
ATOM 1546 C C . ILE B 1 62 ? 0.043 0.65 -7.246 1 94.81 62 ILE B C 1
ATOM 1548 O O . ILE B 1 62 ? -0.253 1.428 -8.156 1 94.81 62 ILE B O 1
ATOM 1552 N N . TRP B 1 63 ? -0.119 0.905 -6.039 1 92.38 63 TRP B N 1
ATOM 1553 C CA . TRP B 1 63 ? -0.697 2.168 -5.59 1 92.38 63 TRP B CA 1
ATOM 1554 C C . TRP B 1 63 ? 0.199 3.342 -5.969 1 92.38 63 TRP B C 1
ATOM 1556 O O . TRP B 1 63 ? -0.291 4.438 -6.258 1 92.38 63 TRP B O 1
ATOM 1566 N N . ILE B 1 64 ? 1.484 3.133 -6.156 1 91.25 64 ILE B N 1
ATOM 1567 C CA . ILE B 1 64 ? 2.361 4.297 -6.25 1 91.25 64 ILE B CA 1
ATOM 1568 C C . ILE B 1 64 ? 3.225 4.191 -7.508 1 91.25 64 ILE B C 1
ATOM 1570 O O . ILE B 1 64 ? 4.031 5.078 -7.789 1 91.25 64 ILE B O 1
ATOM 1574 N N . ASP B 1 65 ? 3.041 3.203 -8.258 1 92.94 65 ASP B N 1
ATOM 1575 C CA . ASP B 1 65 ? 3.838 2.965 -9.453 1 92.94 65 ASP B CA 1
ATOM 1576 C C . ASP B 1 65 ? 2.951 2.564 -10.633 1 92.94 65 ASP B C 1
ATOM 1578 O O . ASP B 1 65 ? 2.682 1.38 -10.836 1 92.94 65 ASP B O 1
ATOM 1582 N N . PRO B 1 66 ? 2.611 3.539 -11.43 1 92.12 66 PRO B N 1
ATOM 1583 C CA . PRO B 1 66 ? 1.687 3.264 -12.539 1 92.12 66 PRO B CA 1
ATOM 1584 C C . PRO B 1 66 ? 2.254 2.271 -13.547 1 92.12 66 PRO B C 1
ATOM 1586 O O . PRO B 1 66 ? 1.504 1.496 -14.148 1 92.12 66 PRO B O 1
ATOM 1589 N N . ILE B 1 67 ? 3.49 2.268 -13.734 1 92.19 67 ILE B N 1
ATOM 1590 C CA . ILE B 1 67 ? 4.102 1.352 -14.695 1 92.19 67 ILE B CA 1
ATOM 1591 C C . ILE B 1 67 ? 3.988 -0.082 -14.18 1 92.19 67 ILE B C 1
ATOM 1593 O O . ILE B 1 67 ? 3.594 -0.984 -14.922 1 92.19 67 ILE B O 1
ATOM 1597 N N . PHE B 1 68 ? 4.348 -0.209 -12.922 1 94.75 68 PHE B N 1
ATOM 1598 C CA . PHE B 1 68 ? 4.188 -1.522 -12.305 1 94.75 68 PHE B CA 1
ATOM 1599 C C . PHE B 1 68 ? 2.729 -1.956 -12.328 1 94.75 68 PHE B C 1
ATOM 1601 O O . PHE B 1 68 ? 2.422 -3.119 -12.602 1 94.75 68 PHE B O 1
ATOM 1608 N N . ARG B 1 69 ? 1.855 -1.075 -12.039 1 95.81 69 ARG B N 1
ATOM 1609 C CA . ARG B 1 69 ? 0.425 -1.363 -12.047 1 95.81 69 ARG B CA 1
ATOM 1610 C C . ARG B 1 69 ? -0.01 -1.938 -13.391 1 95.81 69 ARG B C 1
ATOM 1612 O O . ARG B 1 69 ? -0.689 -2.967 -13.445 1 95.81 69 ARG B O 1
ATOM 1619 N N . ASP B 1 70 ? 0.406 -1.303 -14.422 1 96 70 ASP B N 1
ATOM 1620 C CA . ASP B 1 70 ? -0.007 -1.729 -15.758 1 96 70 ASP B CA 1
ATOM 1621 C C . ASP B 1 70 ? 0.565 -3.102 -16.094 1 96 70 ASP B C 1
ATOM 1623 O O . ASP B 1 70 ? -0.135 -3.953 -16.641 1 96 70 ASP B O 1
ATOM 1627 N N . ARG B 1 71 ? 1.796 -3.303 -15.727 1 97.12 71 ARG B N 1
ATOM 1628 C CA . ARG B 1 71 ? 2.426 -4.598 -15.969 1 97.12 71 ARG B CA 1
ATOM 1629 C C . ARG B 1 71 ? 1.719 -5.703 -15.188 1 97.12 71 ARG B C 1
ATOM 1631 O O . ARG B 1 71 ? 1.452 -6.777 -15.734 1 97.12 71 ARG B O 1
ATOM 1638 N N . PHE B 1 72 ? 1.419 -5.391 -14 1 97.81 72 PHE B N 1
ATOM 1639 C CA . PHE B 1 72 ? 0.799 -6.391 -13.141 1 97.81 72 PHE B CA 1
ATOM 1640 C C . PHE B 1 72 ? -0.618 -6.703 -13.602 1 97.81 72 PHE B C 1
ATOM 1642 O O . PHE B 1 72 ? -1.034 -7.863 -13.602 1 97.81 72 PHE B O 1
ATOM 1649 N N . ALA B 1 73 ? -1.309 -5.73 -13.984 1 97.44 73 ALA B N 1
ATOM 1650 C CA . ALA B 1 73 ? -2.672 -5.914 -14.477 1 97.44 73 ALA B CA 1
ATOM 1651 C C . ALA B 1 73 ? -2.689 -6.789 -15.727 1 97.44 73 ALA B C 1
ATOM 1653 O O . ALA B 1 73 ? -3.594 -7.609 -15.906 1 97.44 73 ALA B O 1
ATOM 1654 N N . ALA B 1 74 ? -1.735 -6.695 -16.516 1 97.75 74 ALA B N 1
ATOM 1655 C CA . ALA B 1 74 ? -1.669 -7.43 -17.781 1 97.75 74 ALA B CA 1
ATOM 1656 C C . ALA B 1 74 ? -1.337 -8.898 -17.531 1 97.75 74 ALA B C 1
ATOM 1658 O O . ALA B 1 74 ? -1.898 -9.781 -18.188 1 97.75 74 ALA B O 1
ATOM 1659 N N . ASP B 1 75 ? -0.407 -9.102 -16.625 1 98.31 75 ASP B N 1
ATOM 1660 C CA . ASP B 1 75 ? 0.024 -10.469 -16.359 1 98.31 75 ASP B CA 1
ATOM 1661 C C . ASP B 1 75 ? 0.66 -10.594 -14.977 1 98.31 75 ASP B C 1
ATOM 1663 O O . ASP B 1 75 ? 1.884 -10.539 -14.844 1 98.31 75 ASP B O 1
ATOM 1667 N N . PRO B 1 76 ? -0.173 -10.836 -14.008 1 98.62 76 PRO B N 1
ATOM 1668 C CA . PRO B 1 76 ? 0.329 -10.875 -12.633 1 98.62 76 PRO B CA 1
ATOM 1669 C C . PRO B 1 76 ? 1.397 -11.945 -12.422 1 98.62 76 PRO B C 1
ATOM 1671 O O . PRO B 1 76 ? 2.414 -11.688 -11.766 1 98.62 76 PRO B O 1
ATOM 1674 N N . VAL B 1 77 ? 1.209 -13.133 -13 1 98.44 77 VAL B N 1
ATOM 1675 C CA . VAL B 1 77 ? 2.125 -14.242 -12.758 1 98.44 77 VAL B CA 1
ATOM 1676 C C . VAL B 1 77 ? 3.482 -13.938 -13.391 1 98.44 77 VAL B C 1
ATOM 1678 O O . VAL B 1 77 ? 4.523 -14.102 -12.742 1 98.44 77 VAL B O 1
ATOM 1681 N N . ALA B 1 78 ? 3.51 -13.453 -14.555 1 98.38 78 ALA B N 1
ATOM 1682 C CA . ALA B 1 78 ? 4.758 -13.102 -15.227 1 98.38 78 ALA B CA 1
ATOM 1683 C C . ALA B 1 78 ? 5.465 -11.953 -14.516 1 98.38 78 ALA B C 1
ATOM 1685 O O . ALA B 1 78 ? 6.695 -11.93 -14.43 1 98.38 78 ALA B O 1
ATOM 1686 N N . THR B 1 79 ? 4.66 -11.008 -14.039 1 98.25 79 THR B N 1
ATOM 1687 C CA . THR B 1 79 ? 5.246 -9.883 -13.312 1 98.25 79 THR B CA 1
ATOM 1688 C C . THR B 1 79 ? 5.91 -10.367 -12.023 1 98.25 79 THR B C 1
ATOM 1690 O O . THR B 1 79 ? 7.016 -9.938 -11.688 1 98.25 79 THR B O 1
ATOM 1693 N N . LEU B 1 80 ? 5.195 -11.273 -11.289 1 98.38 80 LEU B N 1
ATOM 1694 C CA . LEU B 1 80 ? 5.805 -11.836 -10.094 1 98.38 80 LEU B CA 1
ATOM 1695 C C . LEU B 1 80 ? 7.125 -12.523 -10.43 1 98.38 80 LEU B C 1
ATOM 1697 O O . LEU B 1 80 ? 8.109 -12.375 -9.695 1 98.38 80 LEU B O 1
ATOM 1701 N N . ALA B 1 81 ? 7.203 -13.203 -11.523 1 98.12 81 ALA B N 1
ATOM 1702 C CA . ALA B 1 81 ? 8.43 -13.883 -11.938 1 98.12 81 ALA B CA 1
ATOM 1703 C C . ALA B 1 81 ? 9.547 -12.883 -12.211 1 98.12 81 ALA B C 1
ATOM 1705 O O . ALA B 1 81 ? 10.711 -13.133 -11.883 1 98.12 81 ALA B O 1
ATOM 1706 N N . ALA B 1 82 ? 9.203 -11.75 -12.758 1 96.62 82 ALA B N 1
ATOM 1707 C CA . ALA B 1 82 ? 10.18 -10.703 -13.031 1 96.62 82 ALA B CA 1
ATOM 1708 C C . ALA B 1 82 ? 10.75 -10.133 -11.734 1 96.62 82 ALA B C 1
ATOM 1710 O O . ALA B 1 82 ? 11.797 -9.484 -11.75 1 96.62 82 ALA B O 1
ATOM 1711 N N . TYR B 1 83 ? 10.055 -10.359 -10.719 1 95.75 83 TYR B N 1
ATOM 1712 C CA . TYR B 1 83 ? 10.508 -9.891 -9.414 1 95.75 83 TYR B CA 1
ATOM 1713 C C . TYR B 1 83 ? 10.922 -11.062 -8.523 1 95.75 83 TYR B C 1
ATOM 1715 O O . TYR B 1 83 ? 10.859 -10.977 -7.297 1 95.75 83 TYR B O 1
ATOM 1723 N N . ASP B 1 84 ? 11.117 -12.195 -9.172 1 96.75 84 ASP B N 1
ATOM 1724 C CA . ASP B 1 84 ? 11.781 -13.352 -8.57 1 96.75 84 ASP B CA 1
ATOM 1725 C C . ASP B 1 84 ? 10.812 -14.141 -7.691 1 96.75 84 ASP B C 1
ATOM 1727 O O . ASP B 1 84 ? 11.219 -14.734 -6.691 1 96.75 84 ASP B O 1
ATOM 1731 N N . VAL B 1 85 ? 9.555 -14.07 -7.93 1 98.38 85 VAL B N 1
ATOM 1732 C CA . VAL B 1 85 ? 8.547 -14.906 -7.273 1 98.38 85 VAL B CA 1
ATOM 1733 C C . VAL B 1 85 ? 7.949 -15.883 -8.281 1 98.38 85 VAL B C 1
ATOM 1735 O O . VAL B 1 85 ? 7.258 -15.477 -9.219 1 98.38 85 VAL B O 1
ATOM 1738 N N . PHE B 1 86 ? 8.172 -17.125 -8.039 1 98.69 86 PHE B N 1
ATOM 1739 C CA . PHE B 1 86 ? 7.707 -18.141 -8.969 1 98.69 86 PHE B CA 1
ATOM 1740 C C . PHE B 1 86 ? 6.613 -19 -8.328 1 98.69 86 PHE B C 1
ATOM 1742 O O . PHE B 1 86 ? 6.785 -19.5 -7.211 1 98.69 86 PHE B O 1
ATOM 1749 N N . LEU B 1 87 ? 5.555 -19.125 -9.094 1 98.62 87 LEU B N 1
ATOM 1750 C CA . LEU B 1 87 ? 4.391 -19.875 -8.617 1 98.62 87 LEU B CA 1
ATOM 1751 C C . LEU B 1 87 ? 4.277 -21.219 -9.32 1 98.62 87 LEU B C 1
ATOM 1753 O O . LEU B 1 87 ? 4.789 -21.391 -10.43 1 98.62 87 LEU B O 1
ATOM 1757 N N . PRO B 1 88 ? 3.613 -22.141 -8.641 1 97.88 88 PRO B N 1
ATOM 1758 C CA . PRO B 1 88 ? 3.293 -23.359 -9.375 1 97.88 88 PRO B CA 1
ATOM 1759 C C . PRO B 1 88 ? 2.453 -23.094 -10.625 1 97.88 88 PRO B C 1
ATOM 1761 O O . PRO B 1 88 ? 1.68 -22.141 -10.664 1 97.88 88 PRO B O 1
ATOM 1764 N N . GLU B 1 89 ? 2.547 -24.062 -11.57 1 96.06 89 GLU B N 1
ATOM 1765 C CA . GLU B 1 89 ? 1.829 -23.922 -12.836 1 96.06 89 GLU B CA 1
ATOM 1766 C C . GLU B 1 89 ? 0.319 -23.938 -12.617 1 96.06 89 GLU B C 1
ATOM 1768 O O . GLU B 1 89 ? -0.44 -23.438 -13.453 1 96.06 89 GLU B O 1
ATOM 1773 N N . THR B 1 90 ? -0.072 -24.438 -11.531 1 97.12 90 THR B N 1
ATOM 1774 C CA . THR B 1 90 ? -1.496 -24.609 -11.273 1 97.12 90 THR B CA 1
ATOM 1775 C C . THR B 1 90 ? -2.107 -23.328 -10.727 1 97.12 90 THR B C 1
ATOM 1777 O O . THR B 1 90 ? -3.326 -23.234 -10.555 1 97.12 90 THR B O 1
ATOM 1780 N N . ILE B 1 91 ? -1.311 -22.328 -10.398 1 97.88 91 ILE B N 1
ATOM 1781 C CA . ILE B 1 91 ? -1.78 -21.125 -9.734 1 97.88 91 ILE B CA 1
ATOM 1782 C C . ILE B 1 91 ? -1.909 -19.984 -10.758 1 97.88 91 ILE B C 1
ATOM 1784 O O . ILE B 1 91 ? -1.008 -19.781 -11.57 1 97.88 91 ILE B O 1
ATOM 1788 N N . THR B 1 92 ? -2.986 -19.328 -10.766 1 97.62 92 THR B N 1
ATOM 1789 C CA . THR B 1 92 ? -3.203 -18.109 -11.539 1 97.62 92 THR B CA 1
ATOM 1790 C C . THR B 1 92 ? -3.734 -16.984 -10.656 1 97.62 92 THR B C 1
ATOM 1792 O O . THR B 1 92 ? -4.242 -17.234 -9.562 1 97.62 92 THR B O 1
ATOM 1795 N N . ILE B 1 93 ? -3.561 -15.781 -11.07 1 98.31 93 ILE B N 1
ATOM 1796 C CA . ILE B 1 93 ? -3.996 -14.609 -10.32 1 98.31 93 ILE B CA 1
ATOM 1797 C C . ILE B 1 93 ? -4.789 -13.672 -11.242 1 98.31 93 ILE B C 1
ATOM 1799 O O . ILE B 1 93 ? -4.348 -13.367 -12.352 1 98.31 93 ILE B O 1
ATOM 1803 N N . ALA B 1 94 ? -5.902 -13.281 -10.766 1 97.75 94 ALA B N 1
ATOM 1804 C CA . ALA B 1 94 ? -6.711 -12.297 -11.484 1 97.75 94 ALA B CA 1
ATOM 1805 C C . ALA B 1 94 ? -6.621 -10.922 -10.82 1 97.75 94 ALA B C 1
ATOM 1807 O O . ALA B 1 94 ? -6.609 -10.82 -9.594 1 97.75 94 ALA B O 1
ATOM 1808 N N . PHE B 1 95 ? -6.5 -9.961 -11.641 1 97.5 95 PHE B N 1
ATOM 1809 C CA . PHE B 1 95 ? -6.535 -8.555 -11.266 1 97.5 95 PHE B CA 1
ATOM 1810 C C . PHE B 1 95 ? -7.93 -7.977 -11.469 1 97.5 95 PHE B C 1
ATOM 1812 O O . PHE B 1 95 ? -8.383 -7.801 -12.602 1 97.5 95 PHE B O 1
ATOM 1819 N N . GLU B 1 96 ? -8.547 -7.645 -10.32 1 96.06 96 GLU B N 1
ATOM 1820 C CA . GLU B 1 96 ? -9.945 -7.238 -10.438 1 96.06 96 GLU B CA 1
ATOM 1821 C C . GLU B 1 96 ? -10.156 -5.836 -9.867 1 96.06 96 GLU B C 1
ATOM 1823 O O . GLU B 1 96 ? -9.641 -5.512 -8.797 1 96.06 96 GLU B O 1
ATOM 1828 N N . ILE B 1 97 ? -10.945 -5.059 -10.594 1 90.81 97 ILE B N 1
ATOM 1829 C CA . ILE B 1 97 ? -11.344 -3.732 -10.133 1 90.81 97 ILE B CA 1
ATOM 1830 C C . ILE B 1 97 ? -12.867 -3.648 -10.062 1 90.81 97 ILE B C 1
ATOM 1832 O O . ILE B 1 97 ? -13.562 -3.902 -11.047 1 90.81 97 ILE B O 1
ATOM 1836 N N . GLU B 1 98 ? -13.312 -3.383 -8.938 1 84 98 GLU B N 1
ATOM 1837 C CA . GLU B 1 98 ? -14.75 -3.203 -8.758 1 84 98 GLU B CA 1
ATOM 1838 C C . GLU B 1 98 ? -15.109 -1.725 -8.648 1 84 98 GLU B C 1
ATOM 1840 O O . GLU B 1 98 ? -14.805 -1.074 -7.648 1 84 98 GLU B O 1
ATOM 1845 N N . GLY B 1 99 ? -15.797 -1.183 -9.664 1 82.06 99 GLY B N 1
ATOM 1846 C CA . GLY B 1 99 ? -16.141 0.23 -9.641 1 82.06 99 GLY B CA 1
ATOM 1847 C C . GLY B 1 99 ? -14.938 1.142 -9.57 1 82.06 99 GLY B C 1
ATOM 1848 O O . GLY B 1 99 ? -14.016 1.025 -10.375 1 82.06 99 GLY B O 1
ATOM 1849 N N . HIS B 1 100 ? -15.016 2.008 -8.602 1 77.19 100 HIS B N 1
ATOM 1850 C CA . HIS B 1 100 ? -13.938 2.977 -8.438 1 77.19 100 HIS B CA 1
ATOM 1851 C C . HIS B 1 100 ? -13.023 2.59 -7.281 1 77.19 100 HIS B C 1
ATOM 1853 O O . HIS B 1 100 ? -12.227 3.41 -6.809 1 77.19 100 HIS B O 1
ATOM 1859 N N . ALA B 1 101 ? -12.992 1.311 -7.062 1 82 101 ALA B N 1
ATOM 1860 C CA . ALA B 1 101 ? -12.195 0.861 -5.926 1 82 101 ALA B CA 1
ATOM 1861 C C . ALA B 1 101 ? -10.781 0.494 -6.359 1 82 101 ALA B C 1
ATOM 1863 O O . ALA B 1 101 ? -10.508 0.353 -7.555 1 82 101 ALA B O 1
ATOM 1864 N N . ARG B 1 102 ? -9.969 0.498 -5.363 1 87.56 102 ARG B N 1
ATOM 1865 C CA . ARG B 1 102 ? -8.633 -0.039 -5.609 1 87.56 102 ARG B CA 1
ATOM 1866 C C . ARG B 1 102 ? -8.695 -1.522 -5.961 1 87.56 102 ARG B C 1
ATOM 1868 O O . ARG B 1 102 ? -9.602 -2.232 -5.516 1 87.56 102 ARG B O 1
ATOM 1875 N N . PRO B 1 103 ? -7.758 -1.951 -6.738 1 94 103 PRO B N 1
ATOM 1876 C CA . PRO B 1 103 ? -7.82 -3.322 -7.246 1 94 103 PRO B CA 1
ATOM 1877 C C . PRO B 1 103 ? -7.703 -4.371 -6.141 1 94 103 PRO B C 1
ATOM 1879 O O . PRO B 1 103 ? -7.086 -4.109 -5.105 1 94 103 PRO B O 1
ATOM 1882 N N . ARG B 1 104 ? -8.273 -5.508 -6.391 1 95.19 104 ARG B N 1
ATOM 1883 C CA . ARG B 1 104 ? -8.055 -6.715 -5.598 1 95.19 104 ARG B CA 1
ATOM 1884 C C . ARG B 1 104 ? -7.438 -7.82 -6.445 1 95.19 104 ARG B C 1
ATOM 1886 O O . ARG B 1 104 ? -7.594 -7.832 -7.668 1 95.19 104 ARG B O 1
ATOM 1893 N N . LEU B 1 105 ? -6.801 -8.656 -5.801 1 97.81 105 LEU B N 1
ATOM 1894 C CA . LEU B 1 105 ? -6.191 -9.82 -6.441 1 97.81 105 LEU B CA 1
ATOM 1895 C C . LEU B 1 105 ? -6.863 -11.109 -5.984 1 97.81 105 LEU B C 1
ATOM 1897 O O . LEU B 1 105 ? -7.051 -11.328 -4.785 1 97.81 105 LEU B O 1
ATOM 1901 N N . VAL B 1 106 ? -7.254 -11.867 -6.973 1 97.75 106 VAL B N 1
ATOM 1902 C CA . VAL B 1 106 ? -7.863 -13.164 -6.672 1 97.75 106 VAL B CA 1
ATOM 1903 C C . VAL B 1 106 ? -6.949 -14.289 -7.152 1 97.75 106 VAL B C 1
ATOM 1905 O O . VAL B 1 106 ? -6.531 -14.305 -8.312 1 97.75 106 VAL B O 1
ATOM 1908 N N . VAL B 1 107 ? -6.676 -15.148 -6.285 1 98.25 107 VAL B N 1
ATOM 1909 C CA . VAL B 1 107 ? -5.789 -16.266 -6.578 1 98.25 107 VAL B CA 1
ATOM 1910 C C . VAL B 1 107 ? -6.617 -17.531 -6.816 1 98.25 107 VAL B C 1
ATOM 1912 O O . VAL B 1 107 ? -7.492 -17.875 -6.016 1 98.25 107 VAL B O 1
ATOM 1915 N N . TYR B 1 108 ? -6.301 -18.203 -7.871 1 97.5 108 TYR B N 1
ATOM 1916 C CA . TYR B 1 108 ? -6.977 -19.438 -8.234 1 97.5 108 TYR B CA 1
ATOM 1917 C C . TYR B 1 108 ? -5.988 -20.594 -8.328 1 97.5 108 TYR B C 1
ATOM 1919 O O . TYR B 1 108 ? -4.801 -20.391 -8.594 1 97.5 108 TYR B O 1
ATOM 1927 N N . GLU B 1 109 ? -6.551 -21.75 -8.133 1 97.69 109 GLU B N 1
ATOM 1928 C CA . GLU B 1 109 ? -5.828 -22.984 -8.438 1 97.69 109 GLU B CA 1
ATOM 1929 C C . GLU B 1 109 ? -6.613 -23.859 -9.406 1 97.69 109 GLU B C 1
ATOM 1931 O O . GLU B 1 109 ? -7.832 -24 -9.281 1 97.69 109 GLU B O 1
ATOM 1936 N N . GLN B 1 110 ? -5.887 -24.375 -10.305 1 96 110 GLN B N 1
ATOM 1937 C CA . GLN B 1 110 ? -6.434 -25.375 -11.219 1 96 110 GLN B CA 1
ATOM 1938 C C . GLN B 1 110 ? -5.512 -26.578 -11.328 1 96 110 GLN B C 1
ATOM 1940 O O . GLN B 1 110 ? -4.426 -26.5 -11.906 1 96 110 GLN B O 1
ATOM 1945 N N . LYS B 1 111 ? -5.98 -27.781 -10.852 1 91.31 111 LYS B N 1
ATOM 1946 C CA . LYS B 1 111 ? -5.152 -28.984 -10.758 1 91.31 111 LYS B CA 1
ATOM 1947 C C . LYS B 1 111 ? -5.148 -29.75 -12.078 1 91.31 111 LYS B C 1
ATOM 1949 O O . LYS B 1 111 ? -4.949 -30.969 -12.094 1 91.31 111 LYS B O 1
ATOM 1954 N N . GLY B 1 112 ? -5.301 -29.25 -13.078 1 89.19 112 GLY B N 1
ATOM 1955 C CA . GLY B 1 112 ? -5.34 -29.859 -14.398 1 89.19 112 GLY B CA 1
ATOM 1956 C C . GLY B 1 112 ? -6.309 -29.172 -15.344 1 89.19 112 GLY B C 1
ATOM 1957 O O . GLY B 1 112 ? -7.176 -28.406 -14.906 1 89.19 112 GLY B O 1
ATOM 1958 N N . PRO B 1 113 ? -6.059 -29.312 -16.594 1 88.75 113 PRO B N 1
ATOM 1959 C CA . PRO B 1 113 ? -6.848 -28.594 -17.594 1 88.75 113 PRO B CA 1
ATOM 1960 C C . PRO B 1 113 ? -8.328 -28.938 -17.547 1 88.75 113 PRO B C 1
ATOM 1962 O O . PRO B 1 113 ? -9.172 -28.141 -17.938 1 88.75 113 PRO B O 1
ATOM 1965 N N . LEU B 1 114 ? -8.625 -30.188 -17.078 1 91.94 114 LEU B N 1
ATOM 1966 C CA . LEU B 1 114 ? -10.016 -30.625 -17.078 1 91.94 114 LEU B CA 1
ATOM 1967 C C . LEU B 1 114 ? -10.672 -30.359 -15.727 1 91.94 114 LEU B C 1
ATOM 1969 O O . LEU B 1 114 ? -11.875 -30.594 -15.562 1 91.94 114 LEU B O 1
ATOM 1973 N N . ARG B 1 115 ? -9.969 -29.875 -14.828 1 92.62 115 ARG B N 1
ATOM 1974 C CA . ARG B 1 115 ? -10.516 -29.594 -13.5 1 92.62 115 ARG B CA 1
ATOM 1975 C C . ARG B 1 115 ? -10.969 -28.141 -13.398 1 92.62 115 ARG B C 1
ATOM 1977 O O . ARG B 1 115 ? -10.383 -27.25 -14.031 1 92.62 115 ARG B O 1
ATOM 1984 N N . PRO B 1 116 ? -12 -28 -12.727 1 94.25 116 PRO B N 1
ATOM 1985 C CA . PRO B 1 116 ? -12.469 -26.609 -12.57 1 94.25 116 PRO B CA 1
ATOM 1986 C C . PRO B 1 116 ? -11.484 -25.734 -11.797 1 94.25 116 PRO B C 1
ATOM 1988 O O . PRO B 1 116 ? -10.781 -26.234 -10.906 1 94.25 116 PRO B O 1
ATOM 1991 N N . LYS B 1 117 ? -11.484 -24.531 -12.141 1 94 117 LYS B N 1
ATOM 1992 C CA . LYS B 1 117 ? -10.727 -23.516 -11.422 1 94 117 LYS B CA 1
ATOM 1993 C C . LYS B 1 117 ? -11.352 -23.234 -10.055 1 94 117 LYS B C 1
ATOM 1995 O O . LYS B 1 117 ? -12.555 -23 -9.961 1 94 117 LYS B O 1
ATOM 2000 N N . GLN B 1 118 ? -10.5 -23.266 -9 1 95.69 118 GLN B N 1
ATOM 2001 C CA . GLN B 1 118 ? -10.977 -23.016 -7.641 1 95.69 118 GLN B CA 1
ATOM 2002 C C . GLN B 1 118 ? -10.375 -21.734 -7.07 1 95.69 118 GLN B C 1
ATOM 2004 O O . GLN B 1 118 ? -9.164 -21.516 -7.16 1 95.69 118 GLN B O 1
ATOM 2009 N N . ARG B 1 119 ? -11.258 -20.969 -6.508 1 95.81 119 ARG B N 1
ATOM 2010 C CA . ARG B 1 119 ? -10.781 -19.766 -5.836 1 95.81 119 ARG B CA 1
ATOM 2011 C C . ARG B 1 119 ? -10.102 -20.109 -4.516 1 95.81 119 ARG B C 1
ATOM 2013 O O . ARG B 1 119 ? -10.688 -20.781 -3.668 1 95.81 119 ARG B O 1
ATOM 2020 N N . MET B 1 120 ? -8.883 -19.609 -4.395 1 96.38 120 MET B N 1
ATOM 2021 C CA . MET B 1 120 ? -8.125 -19.891 -3.184 1 96.38 120 MET B CA 1
ATOM 2022 C C . MET B 1 120 ? -8.234 -18.75 -2.184 1 96.38 120 MET B C 1
ATOM 2024 O O . MET B 1 120 ? -8.547 -18.969 -1.012 1 96.38 120 MET B O 1
ATOM 2028 N N . LEU B 1 121 ? -7.992 -17.578 -2.619 1 95.19 121 LEU B N 1
ATOM 2029 C CA . LEU B 1 121 ? -8.023 -16.391 -1.756 1 95.19 121 LEU B CA 1
ATOM 2030 C C . LEU B 1 121 ? -8.133 -15.117 -2.582 1 95.19 121 LEU B C 1
ATOM 2032 O O . LEU B 1 121 ? -7.934 -15.141 -3.799 1 95.19 121 LEU B O 1
ATOM 2036 N N . TYR B 1 122 ? -8.531 -14.094 -1.916 1 95 122 TYR B N 1
ATOM 2037 C CA . TYR B 1 122 ? -8.414 -12.766 -2.498 1 95 122 TYR B CA 1
ATOM 2038 C C . TYR B 1 122 ? -7.742 -11.805 -1.522 1 95 122 TYR B C 1
ATOM 2040 O O . TYR B 1 122 ? -7.816 -11.992 -0.306 1 95 122 TYR B O 1
ATOM 2048 N N . LEU B 1 123 ? -7.059 -10.844 -2.045 1 95.5 123 LEU B N 1
ATOM 2049 C CA . LEU B 1 123 ? -6.332 -9.828 -1.287 1 95.5 123 LEU B CA 1
ATOM 2050 C C . LEU B 1 123 ? -6.641 -8.43 -1.818 1 95.5 123 LEU B C 1
ATOM 2052 O O . LEU B 1 123 ? -6.703 -8.219 -3.031 1 95.5 123 LEU B O 1
ATOM 2056 N N . GLN B 1 124 ? -6.805 -7.543 -0.894 1 94.19 124 GLN B N 1
ATOM 2057 C CA . GLN B 1 124 ? -7.016 -6.145 -1.249 1 94.19 124 GLN B CA 1
ATOM 2058 C C . GLN B 1 124 ? -6.379 -5.211 -0.222 1 94.19 124 GLN B C 1
ATOM 2060 O O . GLN B 1 124 ? -6.434 -5.473 0.981 1 94.19 124 GLN B O 1
ATOM 2065 N N . LEU B 1 125 ? -5.766 -4.223 -0.735 1 91.62 125 LEU B N 1
ATOM 2066 C CA . LEU B 1 125 ? -5.258 -3.17 0.136 1 91.62 125 LEU B CA 1
ATOM 2067 C C . LEU B 1 125 ? -6.293 -2.062 0.313 1 91.62 125 LEU B C 1
ATOM 2069 O O . LEU B 1 125 ? -6.699 -1.428 -0.662 1 91.62 125 LEU B O 1
ATOM 2073 N N . VAL B 1 126 ? -6.688 -1.865 1.532 1 90.06 126 VAL B N 1
ATOM 2074 C CA . VAL B 1 126 ? -7.75 -0.901 1.787 1 90.06 126 VAL B CA 1
ATOM 2075 C C . VAL B 1 126 ? -7.254 0.175 2.75 1 90.06 126 VAL B C 1
ATOM 2077 O O . VAL B 1 126 ? -6.477 -0.112 3.664 1 90.06 126 VAL B O 1
ATOM 2080 N N . MET B 1 127 ? -7.742 1.425 2.475 1 90.25 127 MET B N 1
ATOM 2081 C CA . MET B 1 127 ? -7.488 2.531 3.395 1 90.25 127 MET B CA 1
ATOM 2082 C C . MET B 1 127 ? -8.523 2.555 4.516 1 90.25 127 MET B C 1
ATOM 2084 O O . MET B 1 127 ? -9.719 2.67 4.258 1 90.25 127 MET B O 1
ATOM 2088 N N . LYS B 1 128 ? -7.988 2.363 5.699 1 90.5 128 LYS B N 1
ATOM 2089 C CA . LYS B 1 128 ? -8.82 2.596 6.875 1 90.5 128 LYS B CA 1
ATOM 2090 C C . LYS B 1 128 ? -8.617 4.008 7.422 1 90.5 128 LYS B C 1
ATOM 2092 O O . LYS B 1 128 ? -7.488 4.414 7.703 1 90.5 128 LYS B O 1
ATOM 2097 N N . ALA B 1 129 ? -9.703 4.711 7.418 1 89.5 129 ALA B N 1
ATOM 2098 C CA . ALA B 1 129 ? -9.672 6.082 7.922 1 89.5 129 ALA B CA 1
ATOM 2099 C C . ALA B 1 129 ? -10.688 6.277 9.039 1 89.5 129 ALA B C 1
ATOM 2101 O O . ALA B 1 129 ? -11.758 5.66 9.031 1 89.5 129 ALA B O 1
ATOM 2102 N N . GLY B 1 130 ? -10.305 7.051 10.039 1 87.88 130 GLY B N 1
ATOM 2103 C CA . GLY B 1 130 ? -11.227 7.391 11.109 1 87.88 130 GLY B CA 1
ATOM 2104 C C . GLY B 1 130 ? -10.891 8.703 11.797 1 87.88 130 GLY B C 1
ATOM 2105 O O . GLY B 1 130 ? -9.883 9.336 11.469 1 87.88 130 GLY B O 1
ATOM 2106 N N . LYS B 1 131 ? -11.922 9.211 12.711 1 86.69 131 LYS B N 1
ATOM 2107 C CA . LYS B 1 131 ? -11.719 10.43 13.492 1 86.69 131 LYS B CA 1
ATOM 2108 C C . LYS B 1 131 ? -11.211 10.102 14.891 1 86.69 131 LYS B C 1
ATOM 2110 O O . LYS B 1 131 ? -11.516 9.039 15.438 1 86.69 131 LYS B O 1
#

Secondary structure (DSSP, 8-state):
-------------------------STTTTTT-S-SS-EE--SHHHHHHHHHHHHHHHHHHHHH-HHHHHHHHH-HHHHHHHTTEE--TTEEEEEE--TTSPPEEEEEE-SSTTSPPEEEEEEEEEEEEE-/-------------------------STTTTTT-S-SS-EE--SHHHHHHHHHHHHHHHHHHHHH-HHHHHHHHH-HHHHHHHTTEE--TTEEEEEE--TTSPPEEEEEE-SSTTSPPEEEEEEEEEEEEE-

Foldseek 3Di:
DPPPPPPPPPPPPPPPPPPDPPPPDDPCVCPLQLDPDQAEDADDVSCVVPVQSSVVSLLVCLVPPVVSVVVCQVAVQVSCVVSRYHYDPQKGKHWDDDPPDRIKIWIWGDPDPPGDIDTDDMDDDDDDDDD/DPPPPPPPPDPPPPPDPPPDPPPPPDPCVCPLALDPDQAEDADDVSCVVPVQSSVVSLLVCLVPPVVSVVVCQVAVQVSCVVSRYHYDPQKGKHWDDDPPDRIKIWIWGDPDPPGDIDTDDMDDDDDDDDD

Radius of gyration: 25.87 Å; Cα contacts (8 Å, |Δi|>4): 368; chains: 2; bounding box: 66×73×87 Å